Protein AF-A0A2I0CVG4-F1 (afdb_monomer_lite)

pLDDT: mean 91.03, std 5.63, range [64.69, 98.25]

Radius of gyration: 23.89 Å; chains: 1; bounding box: 58×40×71 Å

Sequence (339 aa):
DTLLTEYETVHDNPARRHALEHLIRDTIHEINLEKDMHLSASDSFEILKGKAHEALSKIRNTQVIRDVHIFGEIPLGDMRIEFINNIIRFDIGDLCIRRVIAETRGLDFDELFSHQDRFSETFSKSYGALIEELDQQAKSIIRCTLNDPGARLQEVLGLLLTKESEDKLRVIQMRILDINERLEQSREINALFNGMNGGHTPPGPSGFLNRGQDDILPTGRNFYSTDPYRMPTKSAWIVGRNLAESLLQKYQKEEGRLPENVGFFWMAIDLMCSNGEGFAQMFHLLGVEPIWNASGQVRSFRVVPLDKLGRPRIDITVEITSTLRDCYPTSYELLDEAI

Structure (mmCIF, N/CA/C/O backbone):
data_AF-A0A2I0CVG4-F1
#
_entry.id   AF-A0A2I0CVG4-F1
#
loop_
_atom_site.group_PDB
_atom_site.id
_atom_site.type_symbol
_atom_site.label_atom_id
_atom_site.label_alt_id
_atom_site.label_comp_id
_atom_site.label_asym_id
_atom_site.label_entity_id
_atom_site.label_seq_id
_atom_site.pdbx_PDB_ins_code
_atom_site.Cartn_x
_atom_site.Cartn_y
_atom_site.Cartn_z
_atom_site.occupancy
_atom_site.B_iso_or_equiv
_atom_site.auth_seq_id
_atom_site.auth_comp_id
_atom_site.auth_asym_id
_atom_site.auth_atom_id
_atom_site.pdbx_PDB_model_num
ATOM 1 N N . ASP A 1 1 ? -2.893 11.961 23.275 1.00 84.44 1 ASP A N 1
ATOM 2 C CA . ASP A 1 1 ? -2.073 10.751 23.480 1.00 84.44 1 ASP A CA 1
ATOM 3 C C . ASP A 1 1 ? -1.779 10.510 24.953 1.00 84.44 1 ASP A C 1
ATOM 5 O O . ASP A 1 1 ? -2.352 9.591 25.512 1.00 84.44 1 ASP A O 1
ATOM 9 N N . THR A 1 2 ? -1.011 11.383 25.615 1.00 89.88 2 THR A N 1
ATOM 10 C CA . THR A 1 2 ? -0.643 11.240 27.038 1.00 89.88 2 THR A CA 1
ATOM 11 C C . THR A 1 2 ? -1.830 10.961 27.959 1.00 89.88 2 THR A C 1
ATOM 13 O O . THR A 1 2 ? -1.766 10.030 28.752 1.00 89.88 2 THR A O 1
ATOM 16 N N . LEU A 1 3 ? -2.932 11.707 27.808 1.00 92.19 3 LEU A N 1
ATOM 17 C CA . LEU A 1 3 ? -4.145 11.514 28.612 1.00 92.19 3 LEU A CA 1
ATOM 18 C C . LEU A 1 3 ? -4.785 10.130 28.414 1.00 92.19 3 LEU A C 1
ATOM 20 O O . LEU A 1 3 ? -5.232 9.529 29.384 1.00 92.19 3 LEU A O 1
ATOM 24 N N . LEU A 1 4 ? -4.802 9.608 27.181 1.00 90.25 4 LEU A N 1
ATOM 25 C CA . LEU A 1 4 ? -5.336 8.272 26.890 1.00 90.25 4 LEU A CA 1
ATOM 26 C C . LEU A 1 4 ? -4.445 7.193 27.506 1.00 90.25 4 LEU A C 1
ATOM 28 O O . LEU A 1 4 ? -4.943 6.295 28.170 1.00 90.25 4 LEU A O 1
ATOM 32 N N . THR A 1 5 ? -3.125 7.315 27.359 1.00 88.75 5 THR A N 1
ATOM 33 C CA . THR A 1 5 ? -2.175 6.383 27.981 1.00 88.75 5 THR A CA 1
ATOM 34 C C . THR A 1 5 ? -2.273 6.409 29.508 1.00 88.75 5 THR A C 1
ATOM 36 O O . THR A 1 5 ? -2.229 5.364 30.152 1.00 88.75 5 THR A O 1
ATOM 39 N N . GLU A 1 6 ? -2.434 7.587 30.115 1.00 90.06 6 GLU A N 1
ATOM 40 C CA . GLU A 1 6 ? -2.645 7.709 31.559 1.00 90.06 6 GLU A CA 1
ATOM 41 C C . GLU A 1 6 ? -3.964 7.052 31.993 1.00 90.06 6 GLU A C 1
ATOM 43 O O . GLU A 1 6 ? -3.989 6.311 32.975 1.00 90.06 6 GLU A O 1
ATOM 48 N N . TYR A 1 7 ? -5.046 7.258 31.238 1.00 89.81 7 TYR A N 1
ATOM 49 C CA . TYR A 1 7 ? -6.334 6.616 31.502 1.00 89.81 7 TYR A CA 1
ATOM 50 C C . TYR A 1 7 ? -6.243 5.085 31.456 1.00 89.81 7 TYR A C 1
ATOM 52 O O . TYR A 1 7 ? -6.721 4.412 32.372 1.00 89.81 7 TYR A O 1
ATOM 60 N N . GLU A 1 8 ? -5.584 4.543 30.430 1.00 87.94 8 GLU A N 1
ATOM 61 C CA . GLU A 1 8 ? -5.444 3.097 30.230 1.00 87.94 8 GLU A CA 1
ATOM 62 C C . GLU A 1 8 ? -4.496 2.449 31.244 1.00 87.94 8 GLU A C 1
ATOM 64 O O . GLU A 1 8 ? -4.589 1.256 31.490 1.00 87.94 8 GLU A O 1
ATOM 69 N N . THR A 1 9 ? -3.594 3.205 31.876 1.00 86.50 9 THR A N 1
ATOM 70 C CA . THR A 1 9 ? -2.643 2.664 32.864 1.00 86.50 9 THR A CA 1
ATOM 71 C C . THR A 1 9 ? -3.148 2.761 34.303 1.00 86.50 9 THR A C 1
ATOM 73 O O . THR A 1 9 ? -2.826 1.909 35.134 1.00 86.50 9 THR A O 1
ATOM 76 N N . VAL A 1 10 ? -3.983 3.747 34.632 1.00 86.62 10 VAL A N 1
ATOM 77 C CA . VAL A 1 10 ? -4.542 3.911 35.983 1.00 86.62 10 VAL A CA 1
ATOM 78 C C . VAL A 1 10 ? -5.691 2.929 36.196 1.00 86.62 10 VAL A C 1
ATOM 80 O O . VAL A 1 10 ? -6.760 3.156 35.655 1.00 86.62 10 VAL A O 1
ATOM 83 N N . HIS A 1 11 ? -5.514 1.886 37.019 1.00 78.19 11 HIS A N 1
ATOM 84 C CA . HIS A 1 11 ? -6.564 0.885 37.298 1.00 78.19 11 HIS A CA 1
ATOM 85 C C . HIS A 1 11 ? -7.267 1.054 38.649 1.00 78.19 11 HIS A C 1
ATOM 87 O O . HIS A 1 11 ? -8.479 0.860 38.749 1.00 78.19 11 HIS A O 1
ATOM 93 N N . ASP A 1 12 ? -6.535 1.511 39.663 1.00 79.50 12 ASP A N 1
ATOM 94 C CA . ASP A 1 12 ? -6.954 1.387 41.064 1.00 79.50 12 ASP A CA 1
ATOM 95 C C . ASP A 1 12 ? -7.608 2.649 41.653 1.00 79.50 12 ASP A C 1
ATOM 97 O O . ASP A 1 12 ? -7.898 2.708 42.848 1.00 79.50 12 ASP A O 1
ATOM 101 N N . ASN A 1 13 ? -7.845 3.690 40.844 1.00 88.69 13 ASN A N 1
ATOM 102 C CA . ASN A 1 13 ? -8.423 4.953 41.315 1.00 88.69 13 ASN A CA 1
ATOM 103 C C . ASN A 1 13 ? -9.600 5.418 40.434 1.00 88.69 13 ASN A C 1
ATOM 105 O O . ASN A 1 13 ? -9.388 6.141 39.453 1.00 88.69 13 ASN A O 1
ATOM 109 N N . PRO A 1 14 ? -10.847 5.060 40.804 1.00 87.19 14 PRO A N 1
ATOM 110 C CA . PRO A 1 14 ? -12.046 5.438 40.054 1.00 87.19 14 PRO A CA 1
ATOM 111 C C . PRO A 1 14 ? -12.248 6.953 39.929 1.00 87.19 14 PRO A C 1
ATOM 113 O O . PRO A 1 14 ? -12.675 7.431 38.882 1.00 87.19 14 PRO A O 1
ATOM 116 N N . ALA A 1 15 ? -11.901 7.724 40.967 1.00 88.38 15 ALA A N 1
ATOM 117 C CA . ALA A 1 15 ? -12.043 9.180 40.944 1.00 88.38 15 ALA A CA 1
ATOM 118 C C . ALA A 1 15 ? -11.085 9.824 39.930 1.00 88.38 15 ALA A C 1
ATOM 120 O O . ALA A 1 15 ? -11.479 10.716 39.180 1.00 88.38 15 ALA A O 1
ATOM 121 N N . ARG A 1 16 ? -9.839 9.335 39.866 1.00 90.19 16 ARG A N 1
ATOM 122 C CA . ARG A 1 16 ? -8.852 9.793 38.879 1.00 90.19 16 ARG A CA 1
ATOM 123 C C . ARG A 1 16 ? -9.248 9.398 37.460 1.00 90.19 16 ARG A C 1
ATOM 125 O O . ARG A 1 16 ? -9.128 10.232 36.570 1.00 90.19 16 ARG A O 1
ATOM 132 N N . ARG A 1 17 ? -9.753 8.174 37.251 1.00 89.44 17 ARG A N 1
ATOM 133 C CA . ARG A 1 17 ? -10.285 7.752 35.945 1.00 89.44 17 ARG A CA 1
ATOM 134 C C . ARG A 1 17 ? -11.389 8.686 35.478 1.00 89.44 17 ARG A C 1
ATOM 136 O O . ARG A 1 17 ? -11.276 9.227 34.390 1.00 89.44 17 ARG A O 1
ATOM 143 N N . HIS A 1 18 ? -12.382 8.957 36.321 1.00 89.25 18 HIS A N 1
ATOM 144 C CA . HIS A 1 18 ? -13.480 9.843 35.944 1.00 89.25 18 HIS A CA 1
ATOM 145 C C . HIS A 1 18 ? -13.009 11.270 35.617 1.00 89.25 18 HIS A C 1
ATOM 147 O O . HIS A 1 18 ? -13.482 11.872 34.658 1.00 89.25 18 HIS A O 1
ATOM 153 N N . ALA A 1 19 ? -12.034 11.804 36.360 1.00 91.50 19 ALA A N 1
ATOM 154 C CA . ALA A 1 19 ? -11.427 13.094 36.031 1.00 91.50 19 ALA A CA 1
ATOM 155 C C . ALA A 1 19 ? -10.713 13.072 34.664 1.00 91.50 19 ALA A C 1
ATOM 157 O O . ALA A 1 19 ? -10.857 14.010 33.883 1.00 91.50 19 ALA A O 1
ATOM 158 N N . LEU A 1 20 ? -9.983 11.994 34.355 1.00 92.75 20 LEU A N 1
ATOM 159 C CA . LEU A 1 20 ? -9.335 11.806 33.056 1.00 92.75 20 LEU A CA 1
ATOM 160 C C . LEU A 1 20 ? -10.353 11.679 31.913 1.00 92.75 20 LEU A C 1
ATOM 162 O O . LEU A 1 20 ? -10.092 12.207 30.838 1.00 92.75 20 LEU A O 1
ATOM 166 N N . GLU A 1 21 ? -11.516 11.057 32.131 1.00 92.75 21 GLU A N 1
ATOM 167 C CA . GLU A 1 21 ? -12.582 10.993 31.114 1.00 92.75 21 GLU A CA 1
ATOM 168 C C . GLU A 1 21 ? -13.049 12.384 30.692 1.00 92.75 21 GLU A C 1
ATOM 170 O O . GLU A 1 21 ? -13.147 12.657 29.494 1.00 92.75 21 GLU A O 1
ATOM 175 N N . HIS A 1 22 ? -13.308 13.266 31.663 1.00 91.75 22 HIS A N 1
ATOM 176 C CA . HIS A 1 22 ? -13.692 14.655 31.388 1.00 91.75 22 HIS A CA 1
ATOM 177 C C . HIS A 1 22 ? -12.579 15.396 30.655 1.00 91.75 22 HIS A C 1
ATOM 179 O O . HIS A 1 22 ? -12.828 15.955 29.594 1.00 91.75 22 HIS A O 1
ATOM 185 N N . LEU A 1 23 ? -11.334 15.298 31.135 1.00 94.06 23 LEU A N 1
ATOM 186 C CA . LEU A 1 23 ? -10.189 15.940 30.480 1.00 94.06 23 LEU A CA 1
ATOM 187 C C . LEU A 1 23 ? -9.994 15.467 29.035 1.00 94.06 23 LEU A C 1
ATOM 189 O O . LEU A 1 23 ? -9.683 16.272 28.159 1.00 94.06 23 LEU A O 1
ATOM 193 N N . ILE A 1 24 ? -10.172 14.170 28.766 1.00 93.62 24 ILE A N 1
ATOM 194 C CA . ILE A 1 24 ? -10.073 13.611 27.414 1.00 93.62 24 ILE A CA 1
ATOM 195 C C . ILE A 1 24 ? -11.187 14.169 26.526 1.00 93.62 24 ILE A C 1
ATOM 197 O O . ILE A 1 24 ? -10.904 14.577 25.401 1.00 93.62 24 ILE A O 1
ATOM 201 N N . ARG A 1 25 ? -12.432 14.211 27.018 1.00 91.25 25 ARG A N 1
ATOM 202 C CA . ARG A 1 25 ? -13.572 14.769 26.273 1.00 91.25 25 ARG A CA 1
ATOM 203 C C . ARG A 1 25 ? -13.365 16.245 25.953 1.00 91.25 25 ARG A C 1
ATOM 205 O O . ARG A 1 25 ? -13.481 16.620 24.791 1.00 91.25 25 ARG A O 1
ATOM 212 N N . ASP A 1 26 ? -12.987 17.036 26.950 1.00 91.94 26 ASP A N 1
ATOM 213 C CA . ASP A 1 26 ? -12.729 18.467 26.793 1.00 91.94 26 ASP A CA 1
ATOM 214 C C . ASP A 1 26 ? -11.598 18.705 25.787 1.00 91.94 26 ASP A C 1
ATOM 216 O O . ASP A 1 26 ? -11.752 19.485 24.852 1.00 91.94 26 ASP A O 1
ATOM 220 N N . THR A 1 27 ? -10.499 17.948 25.894 1.00 93.56 27 THR A N 1
ATOM 221 C CA . THR A 1 27 ? -9.375 18.060 24.953 1.00 93.56 27 THR A CA 1
ATOM 222 C C . THR A 1 27 ? -9.803 17.728 23.523 1.00 93.56 27 THR A C 1
ATOM 224 O O . THR A 1 27 ? -9.433 18.447 22.600 1.00 93.56 27 THR A O 1
ATOM 227 N N . ILE A 1 28 ? -10.571 16.648 23.314 1.00 90.94 28 ILE A N 1
ATOM 228 C CA . ILE A 1 28 ? -11.074 16.250 21.985 1.00 90.94 28 ILE A CA 1
ATOM 229 C C . ILE A 1 28 ? -11.957 17.351 21.385 1.00 90.94 28 ILE A C 1
ATOM 231 O O . ILE A 1 28 ? -11.849 17.633 20.186 1.00 90.94 28 ILE A O 1
ATOM 235 N N . HIS A 1 29 ? -12.787 17.982 22.216 1.00 89.25 29 HIS A N 1
ATOM 236 C CA . HIS A 1 29 ? -13.631 19.099 21.817 1.00 89.25 29 HIS A CA 1
ATOM 237 C C . HIS A 1 29 ? -12.797 20.328 21.423 1.00 89.25 29 HIS A C 1
ATOM 239 O O . HIS A 1 29 ? -12.973 20.874 20.335 1.00 89.25 29 HIS A O 1
ATOM 245 N N . GLU A 1 30 ? -11.825 20.718 22.254 1.00 92.44 30 GLU A N 1
ATOM 246 C CA . GLU A 1 30 ? -10.942 21.868 22.014 1.00 92.44 30 GLU A CA 1
ATOM 247 C C . GLU A 1 30 ? -10.169 21.760 20.692 1.00 92.44 30 GLU A C 1
ATOM 249 O O . GLU A 1 30 ? -10.047 22.740 19.952 1.00 92.44 30 GLU A O 1
ATOM 254 N N . ILE A 1 31 ? -9.674 20.564 20.358 1.00 90.31 31 ILE A N 1
ATOM 255 C CA . ILE A 1 31 ? -8.930 20.323 19.111 1.00 90.31 31 ILE A CA 1
ATOM 256 C C . ILE A 1 31 ? -9.837 20.015 17.909 1.00 90.31 31 ILE A C 1
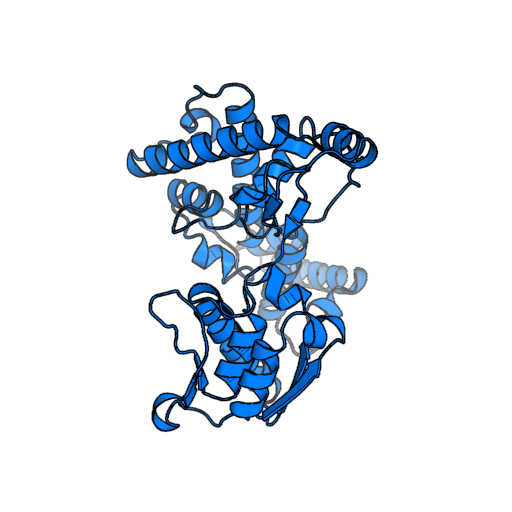ATOM 258 O O . ILE A 1 31 ? -9.329 19.780 16.816 1.00 90.31 31 ILE A O 1
ATOM 262 N N . ASN A 1 32 ? -11.164 20.030 18.085 1.00 87.62 32 ASN A N 1
ATOM 263 C CA . ASN A 1 32 ? -12.171 19.736 17.059 1.00 87.62 32 ASN A CA 1
ATOM 264 C C . ASN A 1 32 ? -12.054 18.342 16.404 1.00 87.62 32 ASN A C 1
ATOM 266 O O . ASN A 1 32 ? -12.500 18.154 15.270 1.00 87.62 32 ASN A O 1
ATOM 270 N N . LEU A 1 33 ? -11.513 17.344 17.111 1.00 87.44 33 LEU A N 1
ATOM 271 C CA . LEU A 1 33 ? -11.316 15.991 16.561 1.00 87.44 33 LEU A CA 1
ATOM 272 C C . LEU A 1 33 ? -12.625 15.176 16.494 1.00 87.44 33 LEU A C 1
ATOM 274 O O . LEU A 1 33 ? -12.686 14.122 15.865 1.00 87.44 33 LEU A O 1
ATOM 278 N N . GLU A 1 34 ? -13.706 15.677 17.096 1.00 85.00 34 GLU A N 1
ATOM 279 C CA . GLU A 1 34 ? -15.013 15.009 17.145 1.00 85.00 34 GLU A CA 1
ATOM 280 C C . GLU A 1 34 ? -15.579 14.679 15.761 1.00 85.00 34 GLU A C 1
ATOM 282 O O . GLU A 1 34 ? -16.156 13.606 15.556 1.00 85.00 34 GLU A O 1
ATOM 287 N N . LYS A 1 35 ? -15.391 15.598 14.805 1.00 81.12 35 LYS A N 1
ATOM 288 C CA . LYS A 1 35 ? -15.881 15.446 13.431 1.00 81.12 35 LYS A CA 1
ATOM 289 C C . LYS A 1 35 ? -15.121 14.357 12.686 1.00 81.12 35 LYS A C 1
ATOM 291 O O . LYS A 1 35 ? -15.752 13.526 12.039 1.00 81.12 35 LYS A O 1
ATOM 296 N N . ASP A 1 36 ? -13.800 14.329 12.838 1.00 80.62 36 ASP A N 1
ATOM 297 C CA . ASP A 1 36 ? -12.923 13.351 12.184 1.00 80.62 36 ASP A CA 1
ATOM 298 C C . ASP A 1 36 ? -13.121 11.938 12.748 1.00 80.62 36 ASP A C 1
ATOM 300 O O . ASP A 1 36 ? -12.952 10.940 12.049 1.00 80.62 36 ASP A O 1
ATOM 304 N N . MET A 1 37 ? -13.525 11.845 14.017 1.00 84.62 37 MET A N 1
ATOM 305 C CA . MET A 1 37 ? -13.873 10.588 14.678 1.00 84.62 37 MET A CA 1
ATOM 306 C C . MET A 1 37 ? -15.315 10.129 14.402 1.00 84.62 37 MET A C 1
ATOM 308 O O . MET A 1 37 ? -15.695 9.040 14.842 1.00 84.62 37 MET A O 1
ATOM 312 N N . HIS A 1 38 ? -16.135 10.941 13.723 1.00 81.25 38 HIS A N 1
ATOM 313 C CA . HIS A 1 38 ? -17.575 10.714 13.559 1.00 81.25 38 HIS A CA 1
ATOM 314 C C . HIS A 1 38 ? -18.254 10.352 14.895 1.00 81.25 38 HIS A C 1
ATOM 316 O O . HIS A 1 38 ? -18.943 9.333 15.012 1.00 81.25 38 HIS A O 1
ATOM 322 N N . LEU A 1 39 ? -17.976 11.123 15.951 1.00 80.44 39 LEU A N 1
ATOM 323 C CA . LEU A 1 39 ? -18.573 10.897 17.269 1.00 80.44 39 LEU A CA 1
ATOM 324 C C . LEU A 1 39 ? -20.055 11.285 17.273 1.00 80.44 39 LEU A C 1
ATOM 326 O O . LEU A 1 39 ? -20.425 12.371 16.830 1.00 80.44 39 LEU A O 1
ATOM 330 N N . SER A 1 40 ? -20.899 10.406 17.816 1.00 77.50 40 SER A N 1
ATOM 331 C CA . SER A 1 40 ? -22.277 10.745 18.175 1.00 77.50 40 SER A CA 1
ATOM 332 C C . SER A 1 40 ? -22.328 11.250 19.616 1.00 77.50 40 SER A C 1
ATOM 334 O O . SER A 1 40 ? -21.615 10.749 20.485 1.00 77.50 40 SER A O 1
ATOM 336 N N . ALA A 1 41 ? -23.244 12.177 19.910 1.00 73.06 41 ALA A N 1
ATOM 337 C CA . ALA A 1 41 ? -23.507 12.634 21.278 1.00 73.06 41 ALA A CA 1
ATOM 338 C C . ALA A 1 41 ? -23.954 11.496 22.222 1.00 73.06 41 ALA A C 1
ATOM 340 O O . ALA A 1 41 ? -23.856 11.627 23.439 1.00 73.06 41 ALA A O 1
ATOM 341 N N . SER A 1 42 ? -24.437 10.378 21.669 1.00 78.12 42 SER A N 1
ATOM 342 C CA . SER A 1 42 ? -24.845 9.184 22.416 1.00 78.12 42 SER A CA 1
ATOM 343 C C . SER A 1 42 ? -23.723 8.165 22.647 1.00 78.12 42 SER A C 1
ATOM 345 O O . SER A 1 42 ? -23.976 7.139 23.279 1.00 78.12 42 SER A O 1
ATOM 347 N N . ASP A 1 43 ? -22.519 8.381 22.107 1.00 83.25 43 ASP A N 1
ATOM 348 C CA . ASP A 1 43 ? -21.434 7.400 22.193 1.00 83.25 43 ASP A CA 1
ATOM 349 C C . ASP A 1 43 ? -20.912 7.266 23.636 1.00 83.25 43 ASP A C 1
ATOM 351 O O . ASP A 1 43 ? -20.638 8.250 24.337 1.00 83.25 43 ASP A O 1
ATOM 355 N N . SER A 1 44 ? -20.741 6.018 24.085 1.00 89.06 44 SER A N 1
ATOM 356 C CA . SER A 1 44 ? -20.131 5.724 25.384 1.00 89.06 44 SER A CA 1
ATOM 357 C C . SER A 1 44 ? -18.664 6.166 25.414 1.00 89.06 44 SER A C 1
ATOM 359 O O . SER A 1 44 ? -18.022 6.334 24.374 1.00 89.06 44 SER A O 1
ATOM 361 N N . PHE A 1 45 ? -18.106 6.346 26.615 1.00 88.94 45 PHE A N 1
ATOM 362 C CA . PHE A 1 45 ? -16.695 6.717 26.739 1.00 88.94 45 PHE A CA 1
ATOM 363 C C . PHE A 1 45 ? -15.757 5.660 26.131 1.00 88.94 45 PHE A C 1
ATOM 365 O O . PHE A 1 45 ? -14.797 6.027 25.466 1.00 88.94 45 PHE A O 1
ATOM 372 N N . GLU A 1 46 ? -16.078 4.368 26.254 1.00 87.94 46 GLU A N 1
ATOM 373 C CA . GLU A 1 46 ? -15.298 3.289 25.627 1.00 87.94 46 GLU A CA 1
ATOM 374 C C . GLU A 1 46 ? -15.254 3.399 24.096 1.00 87.94 46 GLU A C 1
ATOM 376 O O . GLU A 1 46 ? -14.195 3.233 23.491 1.00 87.94 46 GLU A O 1
ATOM 381 N N . ILE A 1 47 ? -16.378 3.747 23.457 1.00 87.75 47 ILE A N 1
ATOM 382 C CA . ILE A 1 47 ? -16.418 3.977 22.004 1.00 87.75 47 ILE A CA 1
ATOM 383 C C . ILE A 1 47 ? -15.570 5.197 21.637 1.00 87.75 47 ILE A C 1
ATOM 385 O O . ILE A 1 47 ? -14.805 5.153 20.672 1.00 87.75 47 ILE A O 1
ATOM 389 N N . LEU A 1 48 ? -15.680 6.280 22.411 1.00 91.00 48 LEU A N 1
ATOM 390 C CA . LEU A 1 48 ? -14.885 7.488 22.206 1.00 91.00 48 LEU A CA 1
ATOM 391 C C . LEU A 1 48 ? -13.385 7.204 22.330 1.00 91.00 48 LEU A C 1
ATOM 393 O O . LEU A 1 48 ? -12.613 7.646 21.482 1.00 91.00 48 LEU A O 1
ATOM 397 N N . LYS A 1 49 ? -12.985 6.431 23.339 1.00 90.94 49 LYS A N 1
ATOM 398 C CA . LYS A 1 49 ? -11.603 6.017 23.581 1.00 90.94 49 LYS A CA 1
ATOM 399 C C . LYS A 1 49 ? -11.034 5.224 22.404 1.00 90.94 49 LYS A C 1
ATOM 401 O O . LYS A 1 49 ? -9.983 5.589 21.881 1.00 90.94 49 LYS A O 1
ATOM 406 N N . GLY A 1 50 ? -11.757 4.203 21.934 1.00 89.56 50 GLY A N 1
ATOM 407 C CA . GLY A 1 50 ? -11.344 3.400 20.777 1.00 89.56 50 GLY A CA 1
ATOM 408 C C . GLY A 1 50 ? -11.202 4.238 19.503 1.00 89.56 50 GLY A C 1
ATOM 409 O O . GLY A 1 50 ? -10.161 4.208 18.845 1.00 89.56 50 GLY A O 1
ATOM 410 N N . LYS A 1 51 ? -12.197 5.086 19.204 1.00 90.69 51 LYS A N 1
ATOM 411 C CA . LYS A 1 51 ? -12.134 6.032 18.074 1.00 90.69 51 LYS A CA 1
ATOM 412 C C . LYS A 1 51 ? -10.950 6.999 18.197 1.00 90.69 51 LYS A C 1
ATOM 414 O O . LYS A 1 51 ? -10.351 7.366 17.188 1.00 90.69 51 LYS A O 1
ATOM 419 N N . ALA A 1 52 ? -10.600 7.422 19.414 1.00 91.44 52 ALA A N 1
ATOM 420 C CA . ALA A 1 52 ? -9.497 8.350 19.640 1.00 91.44 52 ALA A CA 1
ATOM 421 C C . ALA A 1 52 ? -8.145 7.664 19.404 1.00 91.44 52 ALA A C 1
ATOM 423 O O . ALA A 1 52 ? -7.262 8.253 18.779 1.00 91.44 52 ALA A O 1
ATOM 424 N N . HIS A 1 53 ? -7.992 6.407 19.837 1.00 92.00 53 HIS A N 1
ATOM 425 C CA . HIS A 1 53 ? -6.827 5.590 19.496 1.00 92.00 53 HIS A CA 1
ATOM 426 C C . HIS A 1 53 ? -6.692 5.390 17.987 1.00 92.00 53 HIS A C 1
ATOM 428 O O . HIS A 1 53 ? -5.608 5.614 17.447 1.00 92.00 53 HIS A O 1
ATOM 434 N N . GLU A 1 54 ? -7.788 5.074 17.297 1.00 91.00 54 GLU A N 1
ATOM 435 C CA . GLU A 1 54 ? -7.794 4.916 15.842 1.00 91.00 54 GLU A CA 1
ATOM 436 C C . GLU A 1 54 ? -7.385 6.219 15.128 1.00 91.00 54 GLU A C 1
ATOM 438 O O . GLU A 1 54 ? -6.513 6.209 14.256 1.00 91.00 54 GLU A O 1
ATOM 443 N N . ALA A 1 55 ? -7.962 7.359 15.523 1.00 91.06 55 ALA A N 1
ATOM 444 C CA . ALA A 1 55 ? -7.648 8.666 14.946 1.00 91.06 55 ALA A CA 1
ATOM 445 C C . ALA A 1 55 ? -6.178 9.058 15.163 1.00 91.06 55 ALA A C 1
ATOM 447 O O . ALA A 1 55 ? -5.486 9.452 14.220 1.00 91.06 55 ALA A O 1
ATOM 448 N N . LEU A 1 56 ? -5.662 8.889 16.384 1.00 91.00 56 LEU A N 1
ATOM 449 C CA . LEU A 1 56 ? -4.253 9.149 16.683 1.00 91.00 56 LEU A CA 1
ATOM 450 C C . LEU A 1 56 ? -3.325 8.194 15.936 1.00 91.00 56 LEU A C 1
ATOM 452 O O . LEU A 1 56 ? -2.270 8.621 15.472 1.00 91.00 56 LEU A O 1
ATOM 456 N N . SER A 1 57 ? -3.709 6.925 15.790 1.00 90.75 57 SER A N 1
ATOM 457 C CA . SER A 1 57 ? -2.934 5.951 15.025 1.00 90.75 57 SER A CA 1
ATOM 458 C C . SER A 1 57 ? -2.825 6.350 13.555 1.00 90.75 57 SER A C 1
ATOM 460 O O . SER A 1 57 ? -1.727 6.303 12.996 1.00 90.75 57 SER A O 1
ATOM 462 N N . LYS A 1 58 ? -3.925 6.817 12.944 1.00 89.06 58 LYS A N 1
ATOM 463 C CA . LYS A 1 58 ? -3.923 7.344 11.571 1.00 89.06 58 LYS A CA 1
ATOM 464 C C . LYS A 1 58 ? -2.945 8.504 11.430 1.00 89.06 58 LYS A C 1
ATOM 466 O O . LYS A 1 58 ? -2.098 8.463 10.545 1.00 89.06 58 LYS A O 1
ATOM 471 N N . ILE A 1 59 ? -3.004 9.497 12.317 1.00 89.44 59 ILE A N 1
ATOM 472 C CA . ILE A 1 59 ? -2.098 10.659 12.275 1.00 89.44 59 ILE A CA 1
ATOM 473 C C . ILE A 1 59 ? -0.637 10.216 12.437 1.00 89.44 59 ILE A C 1
ATOM 475 O O . ILE A 1 59 ? 0.223 10.613 11.656 1.00 89.44 59 ILE A O 1
ATOM 479 N N . ARG A 1 60 ? -0.367 9.354 13.420 1.00 89.25 60 ARG A N 1
ATOM 480 C CA . ARG A 1 60 ? 0.973 8.874 13.782 1.00 89.25 60 ARG A CA 1
ATOM 481 C C . ARG A 1 60 ? 1.641 8.060 12.673 1.00 89.25 60 ARG A C 1
ATOM 483 O O . ARG A 1 60 ? 2.824 8.238 12.411 1.00 89.25 60 ARG A O 1
ATOM 490 N N . ASN A 1 61 ? 0.889 7.170 12.028 1.00 88.75 61 ASN A N 1
ATOM 491 C CA . ASN A 1 61 ? 1.422 6.199 11.068 1.00 88.75 61 ASN A CA 1
ATOM 492 C C . ASN A 1 61 ? 1.274 6.631 9.594 1.00 88.75 61 ASN A C 1
ATOM 494 O O . ASN A 1 61 ? 1.677 5.891 8.683 1.00 88.75 61 ASN A O 1
ATOM 498 N N . THR A 1 62 ? 0.706 7.817 9.342 1.00 88.81 62 THR A N 1
ATOM 499 C CA . THR A 1 62 ? 0.624 8.403 7.998 1.00 88.81 62 THR A CA 1
ATOM 500 C C . THR A 1 62 ? 1.993 8.908 7.560 1.00 88.81 62 THR A C 1
ATOM 502 O O . THR A 1 62 ? 2.634 9.703 8.242 1.00 88.81 62 THR A O 1
ATOM 505 N N . GLN A 1 63 ? 2.429 8.466 6.380 1.00 83.44 63 GLN A N 1
ATOM 506 C CA . GLN A 1 63 ? 3.657 8.959 5.766 1.00 83.44 63 GLN A CA 1
ATOM 507 C C . GLN A 1 63 ? 3.339 10.177 4.911 1.00 83.44 63 GLN A C 1
ATOM 509 O O . GLN A 1 63 ? 2.469 10.130 4.043 1.00 83.44 63 GLN A O 1
ATOM 514 N N . VAL A 1 64 ? 4.065 11.259 5.164 1.00 83.56 64 VAL A N 1
ATOM 515 C CA . VAL A 1 64 ? 3.936 12.519 4.436 1.00 83.56 64 VAL A CA 1
ATOM 516 C C . VAL A 1 64 ? 5.291 12.852 3.841 1.00 83.56 64 VAL A C 1
ATOM 518 O O . VAL A 1 64 ? 6.316 12.747 4.514 1.00 83.56 64 VAL A O 1
ATOM 521 N N . ILE A 1 65 ? 5.294 13.254 2.574 1.00 78.94 65 ILE A N 1
ATOM 522 C CA . ILE A 1 65 ? 6.486 13.781 1.917 1.00 78.94 65 ILE A CA 1
ATOM 523 C C . ILE A 1 65 ? 6.838 15.110 2.597 1.00 78.94 65 ILE A C 1
ATOM 525 O O . ILE A 1 65 ? 6.029 16.035 2.607 1.00 78.94 65 ILE A O 1
ATOM 529 N N . ARG A 1 66 ? 8.024 15.184 3.208 1.00 80.12 66 ARG A N 1
ATOM 530 C CA . ARG A 1 66 ? 8.468 16.350 3.995 1.00 80.12 66 ARG A CA 1
ATOM 531 C C . ARG A 1 66 ? 9.310 17.350 3.204 1.00 80.12 66 ARG A C 1
ATOM 533 O O . ARG A 1 66 ? 9.651 18.393 3.749 1.00 80.12 66 ARG A O 1
ATOM 540 N N . ASP A 1 67 ? 9.647 17.025 1.961 1.00 83.38 67 ASP A N 1
ATOM 541 C CA . ASP A 1 67 ? 10.537 17.821 1.120 1.00 83.38 67 ASP A CA 1
ATOM 542 C C . ASP A 1 67 ? 10.188 17.653 -0.365 1.00 83.38 67 ASP A C 1
ATOM 544 O O . ASP A 1 67 ? 9.419 16.766 -0.739 1.00 83.38 67 ASP A O 1
ATOM 548 N N . VAL A 1 68 ? 10.751 18.495 -1.220 1.00 88.69 68 VAL A N 1
ATOM 549 C CA . VAL A 1 68 ? 10.592 18.432 -2.673 1.00 88.69 68 VAL A CA 1
ATOM 550 C C . VAL A 1 68 ? 11.815 17.801 -3.327 1.00 88.69 68 VAL A C 1
ATOM 552 O O . VAL A 1 68 ? 12.941 17.954 -2.866 1.00 88.69 68 VAL A O 1
ATOM 555 N N . HIS A 1 69 ? 11.596 17.087 -4.431 1.00 92.31 69 HIS A N 1
ATOM 556 C CA . HIS A 1 69 ? 12.698 16.528 -5.213 1.00 92.31 69 HIS A CA 1
ATOM 557 C C . HIS A 1 69 ? 13.456 17.632 -5.956 1.00 92.31 69 HIS A C 1
ATOM 559 O O . HIS A 1 69 ? 12.834 18.460 -6.627 1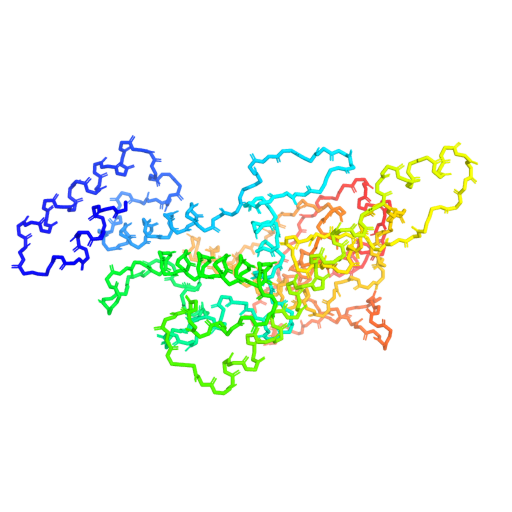.00 92.31 69 HIS A O 1
ATOM 565 N N . ILE A 1 70 ? 14.788 17.596 -5.899 1.00 94.00 70 ILE A N 1
ATOM 566 C CA . ILE A 1 70 ? 15.664 18.415 -6.740 1.00 94.00 70 ILE A CA 1
ATOM 567 C C . ILE A 1 70 ? 16.214 17.514 -7.843 1.00 94.00 70 ILE A C 1
ATOM 569 O O . ILE A 1 70 ? 16.862 16.505 -7.582 1.00 94.00 70 ILE A O 1
ATOM 573 N N . PHE A 1 71 ? 15.942 17.872 -9.098 1.00 95.25 71 PHE A N 1
ATOM 574 C CA . PHE A 1 71 ? 16.321 17.059 -10.252 1.00 95.25 71 PHE A CA 1
ATOM 575 C C . PHE A 1 71 ? 17.839 16.828 -10.312 1.00 95.25 71 PHE A C 1
ATOM 577 O O . PHE A 1 71 ? 18.612 17.781 -10.405 1.00 95.25 71 PHE A O 1
ATOM 584 N N . GLY A 1 72 ? 18.257 15.560 -10.305 1.00 93.75 72 GLY A N 1
ATOM 585 C CA . GLY A 1 72 ? 19.662 15.156 -10.262 1.00 93.75 72 GLY A CA 1
ATOM 586 C C . GLY A 1 72 ? 20.260 14.984 -8.867 1.00 93.75 72 GLY A C 1
ATOM 587 O O . GLY A 1 72 ? 21.385 14.495 -8.773 1.00 93.75 72 GLY A O 1
ATOM 588 N N . GLU A 1 73 ? 19.540 15.335 -7.803 1.00 94.12 73 GLU A N 1
ATOM 589 C CA . GLU A 1 73 ? 19.984 15.116 -6.428 1.00 94.12 73 GLU A CA 1
ATOM 590 C C . GLU A 1 73 ? 19.313 13.876 -5.837 1.00 94.12 73 GLU A C 1
ATOM 592 O O . GLU A 1 73 ? 18.100 13.693 -5.910 1.00 94.12 73 GLU A O 1
ATOM 597 N N . ILE A 1 74 ? 20.117 13.004 -5.236 1.00 93.38 74 ILE A N 1
ATOM 598 C CA . ILE A 1 74 ? 19.622 11.830 -4.516 1.00 93.38 74 ILE A CA 1
ATOM 599 C C . ILE A 1 74 ? 19.428 12.173 -3.034 1.00 93.38 74 ILE A C 1
ATOM 601 O O . ILE A 1 74 ? 20.198 12.967 -2.488 1.00 93.38 74 ILE A O 1
ATOM 605 N N . PRO A 1 75 ? 18.457 11.559 -2.336 1.00 92.69 75 PRO A N 1
ATOM 606 C CA . PRO A 1 75 ? 18.272 11.807 -0.912 1.00 92.69 75 PRO A CA 1
ATOM 607 C C . PRO A 1 75 ? 19.517 11.384 -0.116 1.00 92.69 75 PRO A C 1
ATOM 609 O O . PRO A 1 75 ? 20.125 10.339 -0.381 1.00 92.69 75 PRO A O 1
ATOM 612 N N . LEU A 1 76 ? 19.882 12.187 0.887 1.00 92.06 76 LEU A N 1
ATOM 613 C CA . LEU A 1 76 ? 21.046 11.984 1.759 1.00 92.06 76 LEU A CA 1
ATOM 614 C C . LEU A 1 76 ? 20.626 11.841 3.229 1.00 92.06 76 LEU A C 1
ATOM 616 O O . LEU A 1 76 ? 19.548 12.283 3.627 1.00 92.06 76 LEU A O 1
ATOM 620 N N . GLY A 1 77 ? 21.489 11.229 4.048 1.00 93.00 77 GLY A N 1
ATOM 621 C CA . GLY A 1 77 ? 21.294 11.120 5.499 1.00 93.00 77 GLY A CA 1
ATOM 622 C C . GLY A 1 77 ? 19.937 10.522 5.887 1.00 93.00 77 GLY A C 1
ATOM 623 O O . GLY A 1 77 ? 19.530 9.484 5.364 1.00 93.00 77 GLY A O 1
ATOM 624 N N . ASP A 1 78 ? 19.217 11.195 6.786 1.00 92.38 78 ASP A N 1
ATOM 625 C CA . ASP A 1 78 ? 17.906 10.739 7.261 1.00 92.38 78 ASP A CA 1
ATOM 626 C C . ASP A 1 78 ? 16.838 10.712 6.160 1.00 92.38 78 ASP A C 1
ATOM 628 O O . ASP A 1 78 ? 15.997 9.816 6.160 1.00 92.38 78 ASP A O 1
ATOM 632 N N . MET A 1 79 ? 16.910 11.601 5.161 1.00 91.81 79 MET A N 1
ATOM 633 C CA . MET A 1 79 ? 15.979 11.573 4.024 1.00 91.81 79 MET A CA 1
ATOM 634 C C . MET A 1 79 ? 16.119 10.285 3.215 1.00 91.81 79 MET A C 1
ATOM 636 O O . MET A 1 79 ? 15.125 9.729 2.755 1.00 91.81 79 MET A O 1
ATOM 640 N N . ARG A 1 80 ? 17.345 9.768 3.080 1.00 93.69 80 ARG A N 1
ATOM 641 C CA . ARG A 1 80 ? 17.587 8.480 2.422 1.00 93.69 80 ARG A CA 1
ATOM 642 C C . ARG A 1 80 ? 16.987 7.324 3.210 1.00 93.69 80 ARG A C 1
ATOM 644 O O . ARG A 1 80 ? 16.380 6.432 2.623 1.00 93.69 80 ARG A O 1
ATOM 651 N N . ILE A 1 81 ? 17.149 7.348 4.531 1.00 95.06 81 ILE A N 1
ATOM 652 C CA . ILE A 1 81 ? 16.598 6.326 5.426 1.00 95.06 81 ILE A CA 1
ATOM 653 C C . ILE A 1 81 ? 15.070 6.306 5.322 1.00 95.06 81 ILE A C 1
ATOM 655 O O . ILE A 1 81 ? 14.490 5.241 5.125 1.00 95.06 81 ILE A O 1
ATOM 659 N N . GLU A 1 82 ? 14.426 7.473 5.383 1.00 92.31 82 GLU A N 1
ATOM 660 C CA . GLU A 1 82 ? 12.974 7.611 5.215 1.00 92.31 82 GLU A CA 1
ATOM 661 C C . GLU A 1 82 ? 12.507 7.136 3.833 1.00 92.31 82 GLU A C 1
ATOM 663 O O . GLU A 1 82 ? 11.519 6.410 3.717 1.00 92.31 82 GLU A O 1
ATOM 668 N N . PHE A 1 83 ? 13.238 7.495 2.776 1.00 91.69 83 PHE A N 1
ATOM 669 C CA . PHE A 1 83 ? 12.924 7.083 1.411 1.00 91.69 83 PHE A CA 1
ATOM 670 C C . PHE A 1 83 ? 12.951 5.558 1.248 1.00 91.69 83 PHE A C 1
ATOM 672 O O . PHE A 1 83 ? 11.995 4.973 0.740 1.00 91.69 83 PHE A O 1
ATOM 679 N N . ILE A 1 84 ? 14.007 4.897 1.737 1.00 93.31 84 ILE A N 1
ATOM 680 C CA . ILE A 1 84 ? 14.115 3.433 1.705 1.00 93.31 84 ILE A CA 1
ATOM 681 C C . ILE A 1 84 ? 13.034 2.796 2.586 1.00 93.31 84 ILE A C 1
ATOM 683 O O . ILE A 1 84 ? 12.395 1.835 2.158 1.00 93.31 84 ILE A O 1
ATOM 687 N N . ASN A 1 85 ? 12.767 3.347 3.776 1.00 92.94 85 ASN A N 1
ATOM 688 C CA . ASN A 1 85 ? 11.719 2.851 4.671 1.00 92.94 85 ASN A CA 1
ATOM 689 C C . ASN A 1 85 ? 10.341 2.850 3.988 1.00 92.94 85 ASN A C 1
ATOM 691 O O . ASN A 1 85 ? 9.601 1.869 4.062 1.00 92.94 85 ASN A O 1
ATOM 695 N N . ASN A 1 86 ? 10.026 3.915 3.246 1.00 89.62 86 ASN A N 1
ATOM 696 C CA . ASN A 1 86 ? 8.777 4.033 2.495 1.00 89.62 86 ASN A CA 1
ATOM 697 C C . ASN A 1 86 ? 8.609 2.977 1.395 1.00 89.62 86 ASN A C 1
ATOM 699 O O . ASN A 1 86 ? 7.473 2.650 1.051 1.00 89.62 86 ASN A O 1
ATOM 703 N N . ILE A 1 87 ? 9.708 2.424 0.883 1.00 89.38 87 ILE A N 1
ATOM 704 C CA . ILE A 1 87 ? 9.702 1.344 -0.107 1.00 89.38 87 ILE A CA 1
ATOM 705 C C . ILE A 1 87 ? 9.538 -0.018 0.575 1.00 89.38 87 ILE A C 1
ATOM 707 O O . ILE A 1 87 ? 8.689 -0.821 0.185 1.00 89.38 87 ILE A O 1
ATOM 711 N N . ILE A 1 88 ? 10.340 -0.292 1.608 1.00 88.81 88 ILE A N 1
ATOM 712 C CA . ILE A 1 88 ? 10.420 -1.631 2.218 1.00 88.81 88 ILE A CA 1
ATOM 713 C C . ILE A 1 88 ? 9.309 -1.922 3.235 1.00 88.81 88 ILE A C 1
ATOM 715 O O . ILE A 1 88 ? 9.175 -3.059 3.688 1.00 88.81 88 ILE A O 1
ATOM 719 N N . ARG A 1 89 ? 8.504 -0.917 3.603 1.00 87.44 89 ARG A N 1
ATOM 720 C CA . ARG A 1 89 ? 7.330 -1.090 4.477 1.00 87.44 89 ARG A CA 1
ATOM 721 C C . ARG A 1 89 ? 6.186 -1.879 3.832 1.00 87.44 89 ARG A C 1
ATOM 723 O O . ARG A 1 89 ? 5.248 -2.229 4.553 1.00 87.44 89 ARG A O 1
ATOM 730 N N . PHE A 1 90 ? 6.236 -2.062 2.511 1.00 81.31 90 PHE A N 1
ATOM 731 C CA . PHE A 1 90 ? 5.288 -2.848 1.730 1.00 81.31 90 PHE A CA 1
ATOM 732 C C . PHE A 1 90 ? 5.832 -4.244 1.464 1.00 81.31 90 PHE A C 1
ATOM 734 O O . PHE A 1 90 ? 7.034 -4.444 1.252 1.00 81.31 90 PHE A O 1
ATOM 741 N N . ASP A 1 91 ? 4.902 -5.185 1.453 1.00 72.06 91 ASP A N 1
ATOM 742 C CA . ASP A 1 91 ? 5.169 -6.605 1.346 1.00 72.06 91 ASP A CA 1
ATOM 743 C C . ASP A 1 91 ? 5.654 -6.936 -0.074 1.00 72.06 91 ASP A C 1
ATOM 745 O O . ASP A 1 91 ? 5.017 -6.582 -1.068 1.00 72.06 91 ASP A O 1
ATOM 749 N N . ILE A 1 92 ? 6.787 -7.634 -0.176 1.00 66.81 92 ILE A N 1
ATOM 750 C CA . ILE A 1 92 ? 7.149 -8.383 -1.384 1.00 66.81 92 ILE A CA 1
ATOM 751 C C . ILE A 1 92 ? 7.034 -9.862 -1.030 1.00 66.81 92 ILE A C 1
ATOM 753 O O . ILE A 1 92 ? 7.869 -10.402 -0.302 1.00 66.81 92 ILE A O 1
ATOM 757 N N . GLY A 1 93 ? 5.975 -10.513 -1.519 1.00 66.69 93 GLY A N 1
ATOM 758 C CA . GLY A 1 93 ? 5.584 -11.831 -1.012 1.00 66.69 93 GLY A CA 1
ATOM 759 C C . GLY A 1 93 ? 5.199 -11.731 0.466 1.00 66.69 93 GLY A C 1
ATOM 760 O O . GLY A 1 93 ? 4.443 -10.838 0.826 1.00 66.69 93 GLY A O 1
ATOM 761 N N . ASP A 1 94 ? 5.772 -12.587 1.314 1.00 64.69 94 ASP A N 1
ATOM 762 C CA . ASP A 1 94 ? 5.508 -12.607 2.764 1.00 64.69 94 ASP A CA 1
ATOM 763 C C . ASP A 1 94 ? 6.526 -11.783 3.589 1.00 64.69 94 ASP A C 1
ATOM 765 O O . ASP A 1 94 ? 6.518 -11.800 4.821 1.00 64.69 94 ASP A O 1
ATOM 769 N N . LEU A 1 95 ? 7.450 -11.069 2.931 1.00 79.81 95 LEU A N 1
ATOM 770 C CA . LEU A 1 95 ? 8.546 -10.346 3.585 1.00 79.81 95 LEU A CA 1
ATOM 771 C C . LEU A 1 95 ? 8.222 -8.857 3.752 1.00 79.81 95 LEU A C 1
ATOM 773 O O . LEU A 1 95 ? 8.400 -8.051 2.837 1.00 79.81 95 LEU A O 1
ATOM 777 N N . CYS A 1 96 ? 7.812 -8.500 4.969 1.00 86.31 96 CYS A N 1
ATOM 778 C CA . CYS A 1 96 ? 7.589 -7.128 5.420 1.00 86.31 96 CYS A CA 1
ATOM 779 C C . CYS A 1 96 ? 8.460 -6.822 6.636 1.00 86.31 96 CYS A C 1
ATOM 781 O O . CYS A 1 96 ? 8.392 -7.542 7.633 1.00 86.31 96 CYS A O 1
ATOM 783 N N . ILE A 1 97 ? 9.238 -5.734 6.604 1.00 90.88 97 ILE A N 1
ATOM 784 C CA . ILE A 1 97 ? 10.141 -5.403 7.719 1.00 90.88 97 ILE A CA 1
ATOM 785 C C . ILE A 1 97 ? 9.387 -5.232 9.045 1.00 90.88 97 ILE A C 1
ATOM 787 O O . ILE A 1 97 ? 9.840 -5.725 10.072 1.00 90.88 97 ILE A O 1
ATOM 791 N N . ARG A 1 98 ? 8.195 -4.621 9.026 1.00 91.69 98 ARG A N 1
ATOM 792 C CA . ARG A 1 98 ? 7.383 -4.412 10.236 1.00 91.69 98 ARG A CA 1
ATOM 793 C C . ARG A 1 98 ? 6.852 -5.725 10.806 1.00 91.69 98 ARG A C 1
ATOM 795 O O . ARG A 1 98 ? 6.901 -5.906 12.017 1.00 91.69 98 ARG A O 1
ATOM 802 N N . ARG A 1 99 ? 6.414 -6.646 9.941 1.00 91.75 99 ARG A N 1
ATOM 803 C CA . ARG A 1 99 ? 5.962 -7.988 10.335 1.00 91.75 99 ARG A CA 1
ATOM 804 C C . ARG A 1 99 ? 7.100 -8.788 10.958 1.00 91.75 99 ARG A C 1
ATOM 806 O O . ARG A 1 99 ? 6.946 -9.302 12.056 1.00 91.75 99 ARG A O 1
ATOM 813 N N . VAL A 1 100 ? 8.265 -8.798 10.310 1.00 91.38 100 VAL A N 1
ATOM 814 C CA . VAL A 1 100 ? 9.447 -9.496 10.831 1.00 91.38 100 VAL A CA 1
ATOM 815 C C . VAL A 1 100 ? 9.853 -8.929 12.190 1.00 91.38 100 VAL A C 1
ATOM 817 O O . VAL A 1 100 ? 10.061 -9.700 13.117 1.00 91.38 100 VAL A O 1
ATOM 820 N N . ILE A 1 101 ? 9.909 -7.602 12.357 1.00 91.94 101 ILE A N 1
ATOM 821 C CA . ILE A 1 101 ? 10.244 -6.997 13.657 1.00 91.94 101 ILE A CA 1
ATOM 822 C C . ILE A 1 101 ? 9.172 -7.334 14.711 1.00 91.94 101 ILE A C 1
ATOM 824 O O . ILE A 1 101 ? 9.527 -7.676 15.840 1.00 91.94 101 ILE A O 1
ATOM 828 N N . ALA A 1 102 ? 7.883 -7.297 14.359 1.00 92.19 102 ALA A N 1
ATOM 829 C CA . ALA A 1 102 ? 6.790 -7.668 15.261 1.00 92.19 102 ALA A CA 1
ATOM 830 C C . ALA A 1 102 ? 6.938 -9.113 15.767 1.00 92.19 102 ALA A C 1
ATOM 832 O O . ALA A 1 102 ? 6.911 -9.336 16.978 1.00 92.19 102 ALA A O 1
ATOM 833 N N . GLU A 1 103 ? 7.219 -10.062 14.868 1.00 91.25 103 GLU A N 1
ATOM 834 C CA . GLU A 1 103 ? 7.456 -11.472 15.203 1.00 91.25 103 GLU A CA 1
ATOM 835 C C . GLU A 1 103 ? 8.593 -11.630 16.226 1.00 91.25 103 GLU A C 1
ATOM 837 O O . GLU A 1 103 ? 8.459 -12.389 17.186 1.00 91.25 103 GLU A O 1
ATOM 842 N N . THR A 1 104 ? 9.687 -10.862 16.099 1.00 89.06 104 THR A N 1
ATOM 843 C CA . THR A 1 104 ? 10.800 -10.922 17.073 1.00 89.06 104 THR A CA 1
ATOM 844 C C . THR A 1 104 ? 10.416 -10.442 18.476 1.00 89.06 104 THR A C 1
ATOM 846 O O . THR A 1 104 ? 11.076 -10.793 19.453 1.00 89.06 104 THR A O 1
ATOM 849 N N . ARG A 1 105 ? 9.340 -9.656 18.587 1.00 88.69 105 ARG A N 1
ATOM 850 C CA . ARG A 1 105 ? 8.773 -9.151 19.846 1.00 88.69 105 ARG A CA 1
ATOM 851 C C . ARG A 1 105 ? 7.579 -9.980 20.333 1.00 88.69 105 ARG A C 1
ATOM 853 O O . ARG A 1 105 ? 6.974 -9.612 21.337 1.00 88.69 105 ARG A O 1
ATOM 860 N N . GLY A 1 106 ? 7.236 -11.071 19.641 1.00 88.81 106 GLY A N 1
ATOM 861 C CA . GLY A 1 106 ? 6.056 -11.886 19.940 1.00 88.81 106 GLY A CA 1
ATOM 862 C C . GLY A 1 106 ? 4.730 -11.177 19.645 1.00 88.81 106 GLY A C 1
ATOM 863 O O . GLY A 1 106 ? 3.733 -11.461 20.302 1.00 88.81 106 GLY A O 1
ATOM 864 N N . LEU A 1 107 ? 4.729 -10.229 18.705 1.00 91.94 107 LEU A N 1
ATOM 865 C CA . LEU A 1 107 ? 3.558 -9.468 18.273 1.00 91.94 107 LEU A CA 1
ATOM 866 C C . LEU A 1 107 ? 3.072 -9.962 16.905 1.00 91.94 107 LEU A C 1
ATOM 868 O O . LEU A 1 107 ? 3.888 -10.242 16.027 1.00 91.94 107 LEU A O 1
ATOM 872 N N . ASP A 1 108 ? 1.755 -9.991 16.699 1.00 92.62 108 ASP A N 1
ATOM 873 C CA . ASP A 1 108 ? 1.149 -10.194 15.380 1.00 92.62 108 ASP A CA 1
ATOM 874 C C . ASP A 1 108 ? 0.883 -8.836 14.714 1.00 92.62 108 ASP A C 1
ATOM 876 O O . ASP A 1 108 ? 0.073 -8.033 15.180 1.00 92.62 108 ASP A O 1
ATOM 880 N N . PHE A 1 109 ? 1.584 -8.560 13.612 1.00 91.62 109 PHE A N 1
ATOM 881 C CA . PHE A 1 109 ? 1.429 -7.299 12.892 1.00 91.62 109 PHE A CA 1
ATOM 882 C C . PHE A 1 109 ? 0.036 -7.126 12.271 1.00 91.62 109 PHE A C 1
ATOM 884 O O . PHE A 1 109 ? -0.457 -5.998 12.244 1.00 91.62 109 PHE A O 1
ATOM 891 N N . ASP A 1 110 ? -0.610 -8.196 11.802 1.00 90.50 110 ASP A N 1
ATOM 892 C CA . ASP A 1 110 ? -1.942 -8.092 11.193 1.00 90.50 110 ASP A CA 1
ATOM 893 C C . ASP A 1 110 ? -3.000 -7.762 12.243 1.00 90.50 110 ASP A C 1
ATOM 895 O O . ASP A 1 110 ? -3.905 -6.964 11.979 1.00 90.50 110 ASP A O 1
ATOM 899 N N . GLU A 1 111 ? -2.852 -8.310 13.452 1.00 92.75 111 GLU A N 1
ATOM 900 C CA . GLU A 1 111 ? -3.691 -7.955 14.596 1.00 92.75 111 GLU A CA 1
ATOM 901 C C . GLU A 1 111 ? -3.509 -6.478 14.964 1.00 92.75 111 GLU A C 1
ATOM 903 O O . GLU A 1 111 ? -4.492 -5.738 15.060 1.00 92.75 111 GLU A O 1
ATOM 908 N N . LEU A 1 112 ? -2.255 -6.024 15.101 1.00 92.50 112 LEU A N 1
ATOM 909 C CA . LEU A 1 112 ? -1.950 -4.624 15.402 1.00 92.50 112 LEU A CA 1
ATOM 910 C C . LEU A 1 112 ? -2.538 -3.680 14.348 1.00 92.50 112 LEU A C 1
ATOM 912 O O . LEU A 1 112 ? -3.133 -2.655 14.685 1.00 92.50 112 LEU A O 1
ATOM 916 N N . PHE A 1 113 ? -2.372 -4.022 13.069 1.00 89.19 113 PHE A N 1
ATOM 917 C CA . PHE A 1 113 ? -2.807 -3.194 11.951 1.00 89.19 113 PHE A CA 1
ATOM 918 C C . PHE A 1 113 ? -4.332 -3.147 11.808 1.00 89.19 113 PHE A C 1
ATOM 920 O O . PHE A 1 113 ? -4.872 -2.086 11.488 1.00 89.19 113 PHE A O 1
ATOM 927 N N . SER A 1 114 ? -5.023 -4.259 12.073 1.00 89.00 114 SER A N 1
ATOM 928 C CA . SER A 1 114 ? -6.484 -4.368 11.944 1.00 89.00 114 SER A CA 1
ATOM 929 C C . SER A 1 114 ? -7.245 -3.799 13.145 1.00 89.00 114 SER A C 1
ATOM 931 O O . SER A 1 114 ? -8.416 -3.448 13.012 1.00 89.00 114 SER A O 1
ATOM 933 N N . HIS A 1 115 ? -6.594 -3.684 14.306 1.00 90.50 115 HIS A N 1
ATOM 934 C CA . HIS A 1 115 ? -7.215 -3.258 15.564 1.00 90.50 115 HIS A CA 1
ATOM 935 C C . HIS A 1 115 ? -6.517 -2.045 16.192 1.00 90.50 115 HIS A C 1
ATOM 937 O O . HIS A 1 115 ? -6.186 -2.025 17.377 1.00 90.50 115 HIS A O 1
ATOM 943 N N . GLN A 1 116 ? -6.288 -1.002 15.392 1.00 88.44 116 GLN A N 1
ATOM 944 C CA . GLN A 1 116 ? -5.620 0.232 15.835 1.00 88.44 116 GLN A CA 1
ATOM 945 C C . GLN A 1 116 ? -6.413 1.041 16.879 1.00 88.44 116 GLN A C 1
ATOM 947 O O . GLN A 1 116 ? -5.873 1.982 17.460 1.00 88.44 116 GLN A O 1
ATOM 952 N N . ASP A 1 117 ? -7.667 0.669 17.133 1.00 88.19 117 ASP A N 1
ATOM 953 C CA . ASP A 1 117 ? -8.524 1.166 18.210 1.00 88.19 117 ASP A CA 1
ATOM 954 C C . ASP A 1 117 ? -8.151 0.608 19.598 1.00 88.19 117 ASP A C 1
ATOM 956 O O . ASP A 1 117 ? -8.626 1.120 20.613 1.00 88.19 117 ASP A O 1
ATOM 960 N N . ARG A 1 118 ? -7.302 -0.428 19.665 1.00 90.31 118 ARG A N 1
ATOM 961 C CA . ARG A 1 118 ? -6.972 -1.140 20.907 1.00 90.31 118 ARG A CA 1
ATOM 962 C C . ARG A 1 118 ? -5.715 -0.634 21.615 1.00 90.31 118 ARG A C 1
ATOM 964 O O . ARG A 1 118 ? -4.811 -0.019 21.036 1.00 90.31 118 ARG A O 1
ATOM 971 N N . PHE A 1 119 ? -5.643 -0.992 22.895 1.00 90.19 119 PHE A N 1
ATOM 972 C CA . PHE A 1 119 ? -4.512 -0.774 23.787 1.00 90.19 119 PHE A CA 1
ATOM 973 C C . PHE A 1 119 ? -3.918 -2.109 24.255 1.00 90.19 119 PHE A C 1
ATOM 975 O O . PHE A 1 119 ? -4.643 -3.052 24.561 1.00 90.19 119 PHE A O 1
ATOM 982 N N . SER A 1 120 ? -2.589 -2.198 24.303 1.00 90.69 120 SER A N 1
ATOM 983 C CA . SER A 1 120 ? -1.869 -3.342 24.856 1.00 90.69 120 SER A CA 1
ATOM 984 C C . SER A 1 120 ? -1.479 -3.069 26.303 1.00 90.69 120 SER A C 1
ATOM 986 O O . SE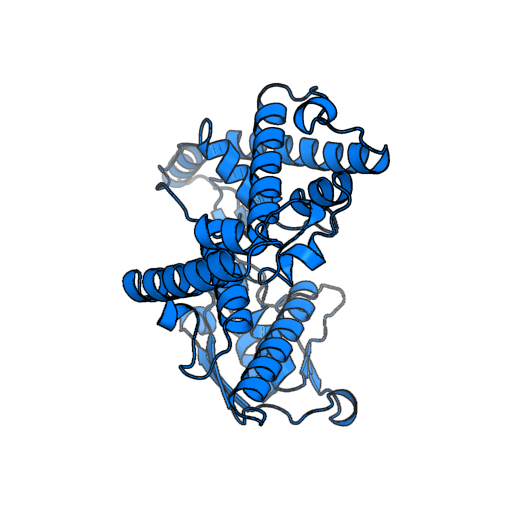R A 1 120 ? -0.623 -2.222 26.561 1.00 90.69 120 SER A O 1
ATOM 988 N N . GLU A 1 121 ? -2.042 -3.834 27.237 1.00 87.00 121 GLU A N 1
ATOM 989 C CA . GLU A 1 121 ? -1.655 -3.788 28.653 1.00 87.00 121 GLU A CA 1
ATOM 990 C C . GLU A 1 121 ? -0.212 -4.259 28.870 1.00 87.00 121 GLU A C 1
ATOM 992 O O . GLU A 1 121 ? 0.526 -3.668 29.652 1.00 87.00 121 GLU A O 1
ATOM 997 N N . THR A 1 122 ? 0.232 -5.283 28.134 1.00 88.25 122 THR A N 1
ATOM 998 C CA . THR A 1 122 ? 1.586 -5.850 28.262 1.00 88.25 122 THR A CA 1
ATOM 999 C C . THR A 1 122 ? 2.679 -4.832 27.947 1.00 88.25 122 THR A C 1
ATOM 1001 O O . THR A 1 122 ? 3.716 -4.811 28.607 1.00 88.25 122 THR A O 1
ATOM 1004 N N . PHE A 1 123 ? 2.452 -3.988 26.939 1.00 88.06 123 PHE A N 1
ATOM 1005 C CA . PHE A 1 123 ? 3.409 -2.965 26.513 1.00 88.06 123 PHE A CA 1
ATOM 1006 C C . PHE A 1 123 ? 3.037 -1.555 26.989 1.00 88.06 123 PHE A C 1
ATOM 1008 O O . PHE A 1 123 ? 3.773 -0.608 26.699 1.00 88.06 123 PHE A O 1
ATOM 1015 N N . SER A 1 124 ? 1.912 -1.410 27.696 1.00 90.25 124 SER A N 1
ATOM 1016 C CA . SER A 1 124 ? 1.316 -0.137 28.119 1.00 90.25 124 SER A CA 1
ATOM 1017 C C . SER A 1 124 ? 1.232 0.897 26.990 1.00 90.25 124 SER A C 1
ATOM 1019 O O . SER A 1 124 ? 1.547 2.074 27.187 1.00 90.25 124 SER A O 1
ATOM 1021 N N . LYS A 1 125 ? 0.856 0.455 25.782 1.00 91.12 125 LYS A N 1
ATOM 1022 C CA . LYS A 1 125 ? 0.846 1.270 24.555 1.00 91.12 125 LYS A CA 1
ATOM 1023 C C . LYS A 1 125 ? -0.345 0.938 23.674 1.00 91.12 125 LYS A C 1
ATOM 1025 O O . LYS A 1 125 ? -0.758 -0.215 23.584 1.00 91.12 125 LYS A O 1
ATOM 1030 N N . SER A 1 126 ? -0.853 1.944 22.963 1.00 92.31 126 SER A N 1
ATOM 1031 C CA . SER A 1 126 ? -1.828 1.711 21.897 1.00 92.31 126 SER A CA 1
ATOM 1032 C C . SER A 1 126 ? -1.208 0.885 20.773 1.00 92.31 126 SER A C 1
ATOM 1034 O O . SER A 1 126 ? 0.002 0.952 20.530 1.00 92.31 126 SER A O 1
ATOM 1036 N N . TYR A 1 127 ? -2.032 0.131 20.050 1.00 93.62 127 TYR A N 1
ATOM 1037 C CA . TYR A 1 127 ? -1.559 -0.631 18.891 1.00 93.62 127 TYR A CA 1
ATOM 1038 C C . TYR A 1 127 ? -0.942 0.299 17.839 1.00 93.62 127 TYR A C 1
ATOM 1040 O O . TYR A 1 127 ? 0.113 -0.002 17.285 1.00 93.62 127 TYR A O 1
ATOM 1048 N N . GLY A 1 128 ? -1.513 1.494 17.657 1.00 92.12 128 GLY A N 1
ATOM 1049 C CA . GLY A 1 128 ? -0.931 2.535 16.811 1.00 92.12 128 GLY A CA 1
ATOM 1050 C C . GLY A 1 128 ? 0.468 2.990 17.235 1.00 92.12 128 GLY A C 1
ATOM 1051 O O . GLY A 1 128 ? 1.321 3.205 16.374 1.00 92.12 128 GLY A O 1
ATOM 1052 N N . ALA A 1 129 ? 0.728 3.114 18.541 1.00 92.75 129 ALA A N 1
ATOM 1053 C CA . ALA A 1 129 ? 2.054 3.448 19.061 1.00 92.75 129 ALA A CA 1
ATOM 1054 C C . ALA A 1 129 ? 3.051 2.293 18.883 1.00 92.75 129 ALA A C 1
ATOM 1056 O O . ALA A 1 129 ? 4.208 2.533 18.554 1.00 92.75 129 ALA A O 1
ATOM 1057 N N . LEU A 1 130 ? 2.609 1.040 19.033 1.00 94.44 130 LEU A N 1
ATOM 1058 C CA . LEU A 1 130 ? 3.451 -0.125 18.744 1.00 94.44 130 LEU A CA 1
ATOM 1059 C C . LEU A 1 130 ? 3.859 -0.172 17.267 1.00 94.44 130 LEU A C 1
ATOM 1061 O O . LEU A 1 130 ? 5.027 -0.408 16.975 1.00 94.44 130 LEU A O 1
ATOM 1065 N N . ILE A 1 131 ? 2.941 0.108 16.336 1.00 93.81 131 ILE A N 1
ATOM 1066 C CA . ILE A 1 131 ? 3.262 0.166 14.900 1.00 93.81 131 ILE A CA 1
ATOM 1067 C C . ILE A 1 131 ? 4.309 1.249 14.609 1.00 93.81 131 ILE A C 1
ATOM 1069 O O . ILE A 1 131 ? 5.231 1.003 13.829 1.00 93.81 131 ILE A O 1
ATOM 1073 N N . GLU A 1 132 ? 4.207 2.414 15.252 1.00 93.44 132 GLU A N 1
ATOM 1074 C CA . GLU A 1 132 ? 5.206 3.477 15.111 1.00 93.44 132 GLU A CA 1
ATOM 1075 C C . GLU A 1 132 ? 6.583 3.023 15.611 1.00 93.44 132 GLU A C 1
ATOM 1077 O O . GLU A 1 132 ? 7.592 3.275 14.956 1.00 93.44 132 GLU A O 1
ATOM 1082 N N . GLU A 1 133 ? 6.652 2.302 16.732 1.00 93.31 133 GLU A N 1
ATOM 1083 C CA . GLU A 1 133 ? 7.923 1.752 17.214 1.00 93.31 133 GLU A CA 1
ATOM 1084 C C . GLU A 1 133 ? 8.543 0.760 16.240 1.00 93.31 133 GLU A C 1
ATOM 1086 O O . GLU A 1 133 ? 9.757 0.787 16.034 1.00 93.31 133 GLU A O 1
ATOM 1091 N N . LEU A 1 134 ? 7.729 -0.109 15.634 1.00 93.50 134 LEU A N 1
ATOM 1092 C CA . LEU A 1 134 ? 8.205 -1.037 14.610 1.00 93.50 134 LEU A CA 1
ATOM 1093 C C . LEU A 1 134 ? 8.791 -0.271 13.412 1.00 93.50 134 LEU A C 1
ATOM 1095 O O . LEU A 1 134 ? 9.815 -0.680 12.866 1.00 93.50 134 LEU A O 1
ATOM 1099 N N . ASP A 1 135 ? 8.191 0.861 13.030 1.00 92.81 135 ASP A N 1
ATOM 1100 C CA . ASP A 1 135 ? 8.699 1.747 11.973 1.00 92.81 135 ASP A CA 1
ATOM 1101 C C . ASP A 1 135 ? 10.015 2.442 12.375 1.00 92.81 135 ASP A C 1
ATOM 1103 O O . ASP A 1 135 ? 10.968 2.493 11.597 1.00 92.81 135 ASP A O 1
ATOM 1107 N N . GLN A 1 136 ? 10.136 2.909 13.621 1.00 93.44 136 GLN A N 1
ATOM 1108 C CA . GLN A 1 136 ? 11.383 3.485 14.144 1.00 93.44 136 GLN A CA 1
ATOM 1109 C C . GLN A 1 136 ? 12.517 2.445 14.214 1.00 93.44 136 GLN A C 1
ATOM 1111 O O . GLN A 1 136 ? 13.675 2.743 13.895 1.00 93.44 136 GLN A O 1
ATOM 1116 N N . GLN A 1 137 ? 12.197 1.203 14.585 1.00 93.50 137 GLN A N 1
ATOM 1117 C CA . GLN A 1 137 ? 13.140 0.082 14.563 1.00 93.50 137 GLN A CA 1
ATOM 1118 C C . GLN A 1 137 ? 13.563 -0.261 13.129 1.00 93.50 137 GLN A C 1
ATOM 1120 O O . GLN A 1 137 ? 14.757 -0.423 12.874 1.00 93.50 137 GLN A O 1
ATOM 1125 N N . ALA A 1 138 ? 12.627 -0.272 12.175 1.00 94.12 138 ALA A N 1
ATOM 1126 C CA . ALA A 1 138 ? 12.927 -0.444 10.754 1.00 94.12 138 ALA A CA 1
ATOM 1127 C C . ALA A 1 138 ? 13.919 0.619 10.244 1.00 94.12 138 ALA A C 1
ATOM 1129 O O . ALA A 1 138 ? 14.936 0.279 9.636 1.00 94.12 138 ALA A O 1
ATOM 1130 N N . LYS A 1 139 ? 13.708 1.897 10.581 1.00 94.81 139 LYS A N 1
ATOM 1131 C CA . LYS A 1 139 ? 14.640 2.994 10.252 1.00 94.81 139 LYS A CA 1
ATOM 1132 C C . LYS A 1 139 ? 16.020 2.812 10.875 1.00 94.81 139 LYS A C 1
ATOM 1134 O O . LYS A 1 139 ? 17.031 3.122 10.245 1.00 94.81 139 LYS A O 1
ATOM 1139 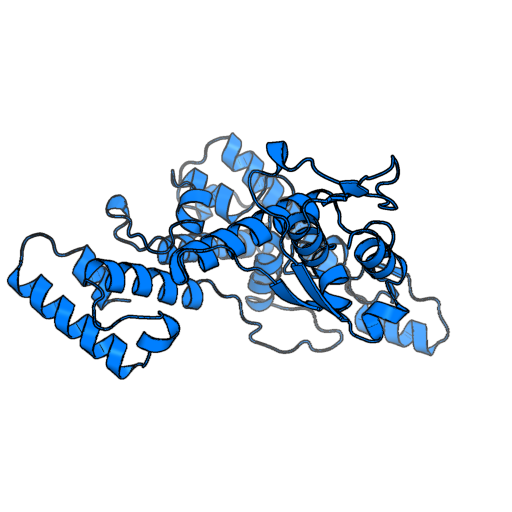N N . SER A 1 140 ? 16.077 2.276 12.090 1.00 94.75 140 SER A N 1
ATOM 1140 C CA . SER A 1 140 ? 17.336 1.992 12.787 1.00 94.75 140 SER A CA 1
ATOM 1141 C C . SER A 1 140 ? 18.110 0.854 12.112 1.00 94.75 140 SER A C 1
ATOM 1143 O O . SER A 1 140 ? 19.324 0.961 11.936 1.00 94.75 140 SER A O 1
ATOM 1145 N N . ILE A 1 141 ? 17.408 -0.184 11.644 1.00 93.75 141 ILE A N 1
ATOM 1146 C CA . ILE A 1 141 ? 17.976 -1.262 10.821 1.00 93.75 141 ILE A CA 1
ATOM 1147 C C . ILE A 1 141 ? 18.522 -0.715 9.502 1.00 93.75 141 ILE A C 1
ATOM 1149 O O . ILE A 1 141 ? 19.653 -1.041 9.141 1.00 93.75 141 ILE A O 1
ATOM 1153 N N . ILE A 1 142 ? 17.763 0.133 8.799 1.00 95.31 142 ILE A N 1
ATOM 1154 C CA . ILE A 1 142 ? 18.220 0.759 7.550 1.00 95.31 142 ILE A CA 1
ATOM 1155 C C . ILE A 1 142 ? 19.489 1.570 7.815 1.00 95.31 142 ILE A C 1
ATOM 1157 O O . ILE A 1 142 ? 20.498 1.351 7.151 1.00 95.31 142 ILE A O 1
ATOM 1161 N N . ARG A 1 143 ? 19.480 2.448 8.826 1.00 96.12 143 ARG A N 1
ATOM 1162 C CA . ARG A 1 143 ? 20.646 3.262 9.198 1.00 96.12 143 ARG A CA 1
ATOM 1163 C C . ARG A 1 143 ? 21.877 2.402 9.483 1.00 96.12 143 ARG A C 1
ATOM 1165 O O . ARG A 1 143 ? 22.956 2.703 8.985 1.00 96.12 143 ARG A O 1
ATOM 1172 N N . CYS A 1 144 ? 21.717 1.338 10.268 1.00 94.56 144 CYS A N 1
ATOM 1173 C CA . CYS A 1 144 ? 2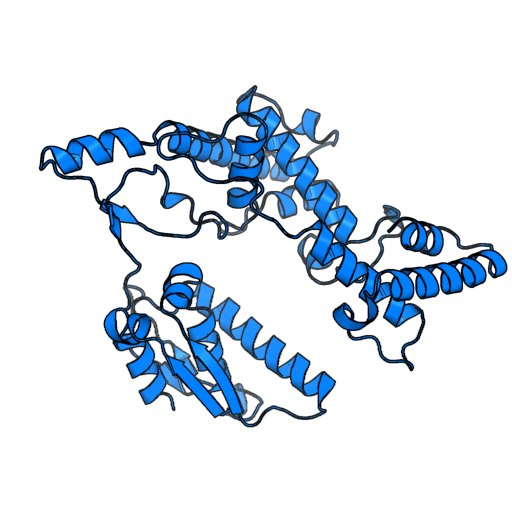2.807 0.418 10.578 1.00 94.56 144 CYS A CA 1
ATOM 1174 C C . CYS A 1 144 ? 23.331 -0.277 9.314 1.00 94.56 144 CYS A C 1
ATOM 1176 O O . CYS A 1 144 ? 24.531 -0.258 9.072 1.00 94.56 144 CYS A O 1
ATOM 1178 N N . THR A 1 145 ? 22.431 -0.786 8.471 1.00 94.62 145 THR A N 1
ATOM 1179 C CA . THR A 1 145 ? 22.775 -1.498 7.229 1.00 94.62 145 THR A CA 1
ATOM 1180 C C . THR A 1 145 ? 23.516 -0.605 6.231 1.00 94.62 145 THR A C 1
ATOM 1182 O O . THR A 1 145 ? 24.438 -1.067 5.567 1.00 94.62 145 THR A O 1
ATOM 1185 N N . LEU A 1 146 ? 23.143 0.676 6.127 1.00 94.94 146 LEU A N 1
ATOM 1186 C CA . LEU A 1 146 ? 23.822 1.633 5.248 1.00 94.94 146 LEU A CA 1
ATOM 1187 C C . LEU A 1 146 ? 25.220 2.021 5.755 1.00 94.94 146 LEU A C 1
ATOM 1189 O O . LEU A 1 146 ? 26.104 2.284 4.944 1.00 94.94 146 LEU A O 1
ATOM 1193 N N . ASN A 1 147 ? 25.420 2.066 7.075 1.00 93.44 147 ASN A N 1
ATOM 1194 C CA . ASN A 1 147 ? 26.703 2.438 7.680 1.00 93.44 147 ASN A CA 1
ATOM 1195 C C . ASN A 1 147 ? 27.687 1.262 7.749 1.00 93.44 147 ASN A C 1
ATOM 1197 O O . ASN A 1 147 ? 28.883 1.450 7.539 1.00 93.44 147 ASN A O 1
ATOM 1201 N N . ASP A 1 148 ? 27.189 0.066 8.057 1.00 91.94 148 ASP A N 1
ATOM 1202 C CA . ASP A 1 148 ? 27.962 -1.171 8.117 1.00 91.94 148 ASP A CA 1
ATOM 1203 C C . ASP A 1 148 ? 27.132 -2.335 7.539 1.00 91.94 148 ASP A C 1
ATOM 1205 O O . ASP A 1 148 ? 26.335 -2.956 8.250 1.00 91.94 148 ASP A O 1
ATOM 1209 N N . PRO A 1 149 ? 27.326 -2.669 6.249 1.00 86.25 149 PRO A N 1
ATOM 1210 C CA . PRO A 1 149 ? 26.632 -3.779 5.594 1.00 86.25 149 PRO A CA 1
ATOM 1211 C C . PRO A 1 149 ? 26.862 -5.152 6.246 1.00 86.25 149 PRO A C 1
ATOM 1213 O O . PRO A 1 149 ? 26.094 -6.081 5.997 1.00 86.25 149 PRO A O 1
ATOM 1216 N N . GLY A 1 150 ? 27.926 -5.309 7.045 1.00 82.69 150 GLY A N 1
ATOM 1217 C CA . GLY A 1 150 ? 28.256 -6.546 7.754 1.00 82.69 150 GLY A CA 1
ATOM 1218 C C . GLY A 1 150 ? 27.673 -6.633 9.166 1.00 82.69 150 GLY A C 1
ATOM 1219 O O . GLY A 1 150 ? 27.838 -7.668 9.822 1.00 82.69 150 GLY A O 1
ATOM 1220 N N . ALA A 1 151 ? 27.005 -5.577 9.641 1.00 82.50 151 ALA A N 1
ATOM 1221 C CA . ALA A 1 151 ? 26.517 -5.495 11.006 1.00 82.50 151 ALA A CA 1
ATOM 1222 C C . ALA A 1 151 ? 25.452 -6.555 11.312 1.00 82.50 151 ALA A C 1
ATOM 1224 O O . ALA A 1 151 ? 24.523 -6.814 10.537 1.00 82.50 151 ALA A O 1
ATOM 1225 N N . ARG A 1 152 ? 25.560 -7.142 12.508 1.00 81.75 152 ARG A N 1
ATOM 1226 C CA . ARG A 1 152 ? 24.553 -8.062 13.040 1.00 81.75 152 ARG A CA 1
ATOM 1227 C C . ARG A 1 152 ? 23.376 -7.264 13.591 1.00 81.75 152 ARG A C 1
ATOM 1229 O O . ARG A 1 152 ? 23.489 -6.606 14.620 1.00 81.75 152 ARG A O 1
ATOM 1236 N N . LEU A 1 153 ? 22.211 -7.390 12.956 1.00 82.81 153 LEU A N 1
ATOM 1237 C CA . LEU A 1 153 ? 20.993 -6.671 13.363 1.00 82.81 153 LEU A CA 1
ATOM 1238 C C . LEU A 1 153 ? 20.461 -7.052 14.747 1.00 82.81 153 LEU A C 1
ATOM 1240 O O . LEU A 1 153 ? 19.647 -6.324 15.311 1.00 82.81 153 LEU A O 1
ATOM 1244 N N . GLN A 1 154 ? 20.939 -8.159 15.310 1.00 79.19 154 GLN A N 1
ATOM 1245 C CA . GLN A 1 154 ? 20.635 -8.556 16.678 1.00 79.19 154 GLN A CA 1
ATOM 1246 C C . GLN A 1 154 ? 20.977 -7.449 17.688 1.00 79.19 154 GLN A C 1
ATOM 1248 O O . GLN A 1 154 ? 20.200 -7.180 18.602 1.00 79.19 154 GLN A O 1
ATOM 1253 N N . GLU A 1 155 ? 22.109 -6.768 17.490 1.00 75.31 155 GLU A N 1
ATOM 1254 C CA . GLU A 1 155 ? 22.562 -5.681 18.365 1.00 75.31 155 GLU A CA 1
ATOM 1255 C C . GLU A 1 155 ? 21.681 -4.433 18.223 1.00 75.31 155 GLU A C 1
ATOM 1257 O O . GLU A 1 155 ? 21.416 -3.746 19.205 1.00 75.31 155 GLU A O 1
ATOM 1262 N N . VAL A 1 156 ? 21.161 -4.184 17.017 1.00 78.56 156 VAL A N 1
ATOM 1263 C CA . VAL A 1 156 ? 20.250 -3.065 16.723 1.00 78.56 156 VAL A CA 1
ATOM 1264 C C . VAL A 1 156 ? 18.885 -3.275 17.375 1.00 78.56 156 VAL A C 1
ATOM 1266 O O . VAL A 1 156 ? 18.284 -2.328 17.877 1.00 78.56 156 VAL A O 1
ATOM 1269 N N . LEU A 1 157 ? 18.388 -4.513 17.363 1.00 79.69 157 LEU A N 1
ATOM 1270 C CA . LEU A 1 157 ? 17.089 -4.861 17.939 1.00 79.69 157 LEU A CA 1
ATOM 1271 C C . LEU A 1 157 ? 17.144 -5.082 19.455 1.00 79.69 157 LEU A C 1
ATOM 1273 O O . LEU A 1 157 ? 16.103 -5.021 20.104 1.00 79.69 157 LEU A O 1
ATOM 1277 N N . GLY A 1 158 ? 18.328 -5.329 20.024 1.00 77.31 158 GLY A N 1
ATOM 1278 C CA . GLY A 1 158 ? 18.500 -5.575 21.458 1.00 77.31 158 GLY A CA 1
ATOM 1279 C C . GLY A 1 158 ? 17.801 -6.848 21.953 1.00 77.31 158 GLY A C 1
ATOM 1280 O O . GLY A 1 158 ? 17.470 -6.946 23.133 1.00 77.31 158 GLY A O 1
ATOM 1281 N N . LEU A 1 159 ? 17.546 -7.810 21.059 1.00 78.44 159 LEU A N 1
ATOM 1282 C CA . LEU A 1 159 ? 16.770 -9.025 21.324 1.00 78.44 159 LEU A CA 1
ATOM 1283 C C . LEU A 1 159 ? 17.519 -10.274 20.853 1.00 78.44 159 LEU A C 1
ATOM 1285 O O . LEU A 1 159 ? 18.324 -10.230 19.925 1.00 78.44 159 LEU A O 1
ATOM 1289 N N . LEU A 1 160 ? 17.235 -11.416 21.482 1.00 77.75 160 LEU A N 1
ATOM 1290 C CA . LEU A 1 160 ? 17.669 -12.716 20.973 1.00 77.75 160 LEU A CA 1
ATOM 1291 C C . LEU A 1 160 ? 16.798 -13.089 19.773 1.00 77.75 160 LEU A C 1
ATOM 1293 O O . LEU A 1 160 ? 15.586 -13.233 19.908 1.00 77.75 160 LEU A O 1
ATOM 1297 N N . LEU A 1 161 ? 17.421 -13.235 18.607 1.00 81.94 161 LEU A N 1
ATOM 1298 C CA . LEU A 1 161 ? 16.724 -13.588 17.380 1.00 81.94 161 LEU A CA 1
ATOM 1299 C C . LEU A 1 161 ? 16.699 -15.104 17.202 1.00 81.94 161 LEU A C 1
ATOM 1301 O O . LEU A 1 161 ? 17.657 -15.809 17.520 1.00 81.94 161 LEU A O 1
ATOM 1305 N N . THR A 1 162 ? 15.588 -15.614 16.675 1.00 85.94 162 THR A N 1
ATOM 1306 C CA . THR A 1 162 ? 15.564 -16.980 16.150 1.00 85.94 162 THR A CA 1
ATOM 1307 C C . THR A 1 162 ? 16.334 -17.023 14.832 1.00 85.94 162 THR A C 1
ATOM 1309 O O . THR A 1 162 ? 16.416 -16.018 14.124 1.00 85.94 162 THR A O 1
ATOM 1312 N N . LYS A 1 163 ? 16.844 -18.200 14.452 1.00 86.06 163 LYS A N 1
ATOM 1313 C CA . LYS A 1 163 ? 17.516 -18.380 13.157 1.00 86.06 163 LYS A CA 1
ATOM 1314 C C . LYS A 1 163 ? 16.623 -17.970 11.976 1.00 86.06 163 LYS A C 1
ATOM 1316 O O . LYS A 1 163 ? 17.099 -17.359 11.030 1.00 86.06 163 LYS A O 1
ATOM 1321 N N . GLU A 1 164 ? 15.327 -18.266 12.054 1.00 88.38 164 GLU A N 1
ATOM 1322 C CA . GLU A 1 164 ? 14.363 -17.875 11.022 1.00 88.38 164 GLU A CA 1
ATOM 1323 C C . GLU A 1 164 ? 14.252 -16.348 10.899 1.00 88.38 164 GLU A C 1
ATOM 1325 O O . GLU A 1 164 ? 14.304 -15.806 9.795 1.00 88.38 164 GLU A O 1
ATOM 1330 N N . SER A 1 165 ? 14.146 -15.640 12.027 1.00 87.12 165 SER A N 1
ATOM 1331 C CA . SER A 1 165 ? 14.102 -14.175 12.040 1.00 87.12 165 SER A CA 1
ATOM 1332 C C . SER A 1 165 ? 15.398 -13.561 11.502 1.00 87.12 165 SER A C 1
ATOM 1334 O O . SER A 1 165 ? 15.339 -12.580 10.764 1.00 87.12 165 SER A O 1
ATOM 1336 N N . GLU A 1 166 ? 16.559 -14.139 11.824 1.00 88.44 166 GLU A N 1
ATOM 1337 C CA . GLU A 1 166 ? 17.852 -13.709 11.273 1.00 88.44 166 GLU A CA 1
ATOM 1338 C C . GLU A 1 166 ? 17.909 -13.870 9.750 1.00 88.44 166 GLU A C 1
ATOM 1340 O O . GLU A 1 166 ? 18.319 -12.941 9.053 1.00 88.44 166 GLU A O 1
ATOM 1345 N N . ASP A 1 167 ? 17.453 -15.009 9.224 1.00 89.88 167 ASP A N 1
ATOM 1346 C CA . ASP A 1 167 ? 17.426 -15.271 7.784 1.00 89.88 167 ASP A CA 1
ATOM 1347 C C . ASP A 1 167 ? 16.497 -14.277 7.057 1.00 89.88 167 ASP A C 1
ATOM 1349 O O . ASP A 1 167 ? 16.899 -13.673 6.056 1.00 89.88 167 ASP A O 1
ATOM 1353 N N . LYS A 1 168 ? 15.289 -14.019 7.591 1.00 90.88 168 LYS A N 1
ATOM 1354 C CA . LYS A 1 168 ? 14.357 -13.007 7.048 1.00 90.88 168 LYS A CA 1
ATOM 1355 C C . LYS A 1 168 ? 14.971 -11.601 7.066 1.00 90.88 168 LYS A C 1
ATOM 1357 O O . LYS A 1 168 ? 14.918 -10.884 6.064 1.00 90.88 168 LYS A O 1
ATOM 1362 N N . LEU A 1 169 ? 15.589 -11.207 8.181 1.00 90.06 169 LEU A N 1
ATOM 1363 C CA . LEU A 1 169 ? 16.243 -9.904 8.320 1.00 90.06 169 LEU A CA 1
ATOM 1364 C C . LEU A 1 169 ? 17.431 -9.749 7.365 1.00 90.06 169 LEU A C 1
ATOM 1366 O O . LEU A 1 169 ? 17.615 -8.674 6.800 1.00 90.06 169 LEU A O 1
ATOM 1370 N N . ARG A 1 170 ? 18.193 -10.816 7.110 1.00 90.19 170 ARG A N 1
ATOM 1371 C CA . ARG A 1 170 ? 19.295 -10.800 6.142 1.00 90.19 170 ARG A CA 1
ATOM 1372 C C . ARG A 1 170 ? 18.810 -10.567 4.712 1.00 90.19 170 ARG A C 1
ATOM 1374 O O . ARG A 1 170 ? 19.445 -9.822 3.967 1.00 90.19 170 ARG A O 1
ATOM 1381 N N . VAL A 1 171 ? 17.678 -11.158 4.324 1.00 91.56 171 VAL A N 1
ATOM 1382 C CA . VAL A 1 171 ? 17.040 -10.875 3.024 1.00 91.56 171 VAL A CA 1
ATOM 1383 C C . VAL A 1 171 ? 16.640 -9.402 2.928 1.00 91.56 171 VAL A C 1
ATOM 1385 O O . VAL A 1 171 ? 16.904 -8.756 1.913 1.00 91.56 171 VAL A O 1
ATOM 1388 N N . ILE A 1 172 ? 16.081 -8.844 4.003 1.00 91.56 172 ILE A N 1
ATOM 1389 C CA . ILE A 1 172 ? 15.730 -7.422 4.075 1.00 91.56 172 ILE A CA 1
ATOM 1390 C C . ILE A 1 172 ? 16.979 -6.531 3.972 1.00 91.56 172 ILE A C 1
ATOM 1392 O O . ILE A 1 172 ? 16.952 -5.555 3.226 1.00 91.56 172 ILE A O 1
ATOM 1396 N N . GLN A 1 173 ? 18.088 -6.873 4.640 1.00 92.25 173 GLN A N 1
ATOM 1397 C CA . GLN A 1 173 ? 19.355 -6.138 4.512 1.00 92.25 173 GLN A CA 1
ATOM 1398 C C . GLN A 1 173 ? 19.860 -6.114 3.071 1.00 92.25 173 GLN A C 1
ATOM 1400 O O . GLN A 1 173 ? 20.212 -5.051 2.565 1.00 92.25 173 GLN A O 1
ATOM 1405 N N . MET A 1 174 ? 19.861 -7.264 2.389 1.00 92.31 174 MET A N 1
ATOM 1406 C CA . MET A 1 174 ? 20.276 -7.334 0.985 1.00 92.31 174 MET A CA 1
ATOM 1407 C C . MET A 1 174 ? 19.399 -6.447 0.099 1.00 92.31 174 MET A C 1
ATOM 1409 O O . MET A 1 174 ? 19.922 -5.728 -0.747 1.00 92.31 174 MET A O 1
ATOM 1413 N N . ARG A 1 175 ? 18.082 -6.430 0.337 1.00 92.31 175 ARG A N 1
ATOM 1414 C CA . ARG A 1 175 ? 17.154 -5.546 -0.379 1.00 92.31 175 ARG A CA 1
ATOM 1415 C C . ARG A 1 175 ? 17.426 -4.064 -0.101 1.00 92.31 175 ARG A C 1
ATOM 1417 O O . ARG A 1 175 ? 17.393 -3.265 -1.030 1.00 92.31 175 ARG A O 1
ATOM 1424 N N . ILE A 1 176 ? 17.715 -3.685 1.146 1.00 94.44 176 ILE A N 1
ATOM 1425 C CA . ILE A 1 176 ? 18.084 -2.304 1.509 1.00 94.44 176 ILE A CA 1
ATOM 1426 C C . ILE A 1 176 ? 19.333 -1.860 0.739 1.00 94.44 176 ILE A C 1
ATOM 1428 O O . ILE A 1 176 ? 19.348 -0.761 0.184 1.00 94.44 176 ILE A O 1
ATOM 1432 N N . LEU A 1 177 ? 20.361 -2.711 0.689 1.00 95.56 177 LEU A N 1
ATOM 1433 C CA . LEU A 1 177 ? 21.608 -2.424 -0.022 1.00 95.56 177 LEU A CA 1
ATOM 1434 C C . LEU A 1 177 ? 21.389 -2.303 -1.532 1.00 95.56 177 LEU A C 1
ATOM 1436 O O . LEU A 1 177 ? 21.895 -1.364 -2.137 1.00 95.56 177 LEU A O 1
ATOM 1440 N N . ASP A 1 178 ? 20.593 -3.196 -2.117 1.00 95.00 178 ASP A N 1
ATOM 1441 C CA . ASP A 1 178 ? 20.248 -3.170 -3.539 1.00 95.00 178 ASP A CA 1
ATOM 1442 C C . ASP A 1 178 ? 19.438 -1.914 -3.923 1.00 95.00 178 ASP A C 1
ATOM 1444 O O . ASP A 1 178 ? 19.747 -1.252 -4.914 1.00 95.00 178 ASP A O 1
ATOM 1448 N N . ILE A 1 179 ? 18.450 -1.511 -3.114 1.00 94.62 179 ILE A N 1
ATOM 1449 C CA . ILE A 1 179 ? 17.727 -0.243 -3.318 1.00 94.62 179 ILE A CA 1
ATOM 1450 C C . ILE A 1 179 ? 18.695 0.941 -3.221 1.00 94.62 179 ILE A C 1
ATOM 1452 O O . ILE A 1 179 ? 18.658 1.833 -4.068 1.00 94.62 179 ILE A O 1
ATOM 1456 N N . ASN A 1 180 ? 19.566 0.961 -2.207 1.00 96.12 180 ASN A N 1
ATOM 1457 C CA . ASN A 1 180 ? 20.553 2.025 -2.038 1.00 96.12 180 ASN A CA 1
ATOM 1458 C C . ASN A 1 180 ? 21.506 2.109 -3.240 1.00 96.12 180 ASN A C 1
ATOM 1460 O O . ASN A 1 180 ? 21.757 3.201 -3.737 1.00 96.12 180 ASN A O 1
ATOM 1464 N N . GLU A 1 181 ? 21.985 0.976 -3.750 1.00 96.25 181 GLU A N 1
ATOM 1465 C CA . GLU A 1 181 ? 22.824 0.939 -4.947 1.00 96.25 181 GLU A CA 1
ATOM 1466 C C . GLU A 1 181 ? 22.076 1.477 -6.177 1.00 96.25 181 GLU A C 1
ATOM 1468 O O . GLU A 1 181 ? 22.598 2.327 -6.899 1.00 96.25 181 GLU A O 1
ATOM 1473 N N . ARG A 1 182 ? 20.824 1.058 -6.395 1.00 95.50 182 ARG A N 1
ATOM 1474 C CA . ARG A 1 182 ? 19.999 1.564 -7.504 1.00 95.50 182 ARG A CA 1
ATOM 1475 C C . ARG A 1 182 ? 19.688 3.059 -7.382 1.00 95.50 182 ARG A C 1
ATOM 1477 O O . ARG A 1 182 ? 19.511 3.715 -8.406 1.00 95.50 182 ARG A O 1
ATOM 1484 N N . LEU A 1 183 ? 19.646 3.620 -6.171 1.00 94.69 183 LEU A N 1
ATOM 1485 C CA . LEU A 1 183 ? 19.535 5.070 -5.972 1.00 94.69 183 LEU A CA 1
ATOM 1486 C C . LEU A 1 183 ? 20.805 5.804 -6.403 1.00 94.69 183 LEU A C 1
ATOM 1488 O O . LEU A 1 183 ? 20.717 6.782 -7.143 1.00 94.69 183 LEU A O 1
ATOM 1492 N N . GLU A 1 184 ? 21.977 5.304 -6.008 1.00 95.31 184 GLU A N 1
ATOM 1493 C CA . GLU A 1 184 ? 23.277 5.857 -6.423 1.00 95.31 184 GLU A CA 1
ATOM 1494 C C . GLU A 1 184 ? 23.487 5.787 -7.943 1.00 95.31 184 GLU A C 1
ATOM 1496 O O . GLU A 1 184 ? 24.175 6.616 -8.535 1.00 95.31 184 GLU A O 1
ATOM 1501 N N . GLN A 1 185 ? 22.853 4.820 -8.607 1.00 95.25 185 GLN A N 1
ATOM 1502 C CA . GLN A 1 185 ? 22.889 4.669 -10.061 1.00 95.25 185 GLN A CA 1
ATOM 1503 C C . GLN A 1 185 ? 21.955 5.630 -10.819 1.00 95.25 185 GLN A C 1
ATOM 1505 O O . GLN A 1 185 ? 21.821 5.481 -12.039 1.00 95.25 185 GLN A O 1
ATOM 1510 N N . SER A 1 186 ? 21.306 6.592 -10.148 1.00 93.81 186 SER A N 1
ATOM 1511 C CA . SER A 1 186 ? 20.456 7.599 -10.795 1.00 93.81 186 SER A CA 1
ATOM 1512 C C . SER A 1 186 ? 21.186 8.327 -11.929 1.00 93.81 186 SER A C 1
ATOM 1514 O O . SER A 1 186 ? 22.358 8.694 -11.830 1.00 93.81 186 SER A O 1
ATOM 1516 N N . ARG A 1 187 ? 20.480 8.536 -13.048 1.00 92.88 187 ARG A N 1
ATOM 1517 C CA . ARG A 1 187 ? 21.037 9.156 -14.262 1.00 92.88 187 ARG A CA 1
ATOM 1518 C C . ARG A 1 187 ? 20.265 10.382 -14.722 1.00 92.88 187 ARG A C 1
ATOM 1520 O O . ARG A 1 187 ? 20.382 10.734 -15.887 1.00 92.88 187 ARG A O 1
ATOM 1527 N N . GLU A 1 188 ? 19.484 11.026 -13.860 1.00 96.50 188 GLU A N 1
ATOM 1528 C CA . GLU A 1 188 ? 18.552 12.105 -14.238 1.00 96.50 188 GLU A CA 1
ATOM 1529 C C . GLU A 1 188 ? 19.182 13.191 -15.129 1.00 96.50 188 GLU A C 1
ATOM 1531 O O . GLU A 1 188 ? 18.740 13.389 -16.263 1.00 96.50 188 GLU A O 1
ATOM 1536 N N . ILE A 1 189 ? 20.270 13.825 -14.677 1.00 96.56 189 ILE A N 1
ATOM 1537 C CA . ILE A 1 189 ? 20.973 14.872 -15.443 1.00 96.56 189 ILE A CA 1
ATOM 1538 C C . ILE A 1 189 ? 21.602 14.306 -16.726 1.00 96.56 189 ILE A C 1
ATOM 1540 O O . ILE A 1 189 ? 21.498 14.901 -17.799 1.00 96.56 189 ILE A O 1
ATOM 1544 N N . ASN A 1 190 ? 22.233 13.134 -16.641 1.00 95.38 190 ASN A N 1
ATOM 1545 C CA . ASN A 1 190 ? 22.895 12.507 -17.788 1.00 95.38 190 ASN A CA 1
ATOM 1546 C C . ASN A 1 190 ? 21.891 12.106 -18.880 1.00 95.38 190 ASN A C 1
ATOM 1548 O O . ASN A 1 190 ? 22.161 12.281 -20.067 1.00 95.38 190 ASN A O 1
ATOM 1552 N N . ALA A 1 191 ? 20.723 11.596 -18.490 1.00 96.31 191 ALA A N 1
ATOM 1553 C CA . ALA A 1 191 ? 19.641 11.220 -19.388 1.00 96.31 191 ALA A CA 1
ATOM 1554 C C . ALA A 1 191 ? 19.033 12.444 -20.082 1.00 96.31 191 ALA A C 1
ATOM 1556 O O . ALA A 1 191 ? 18.727 12.374 -21.274 1.00 96.31 191 ALA A O 1
ATOM 1557 N N . LEU A 1 192 ? 18.922 13.571 -19.368 1.00 96.50 192 LEU A N 1
ATOM 1558 C CA . LEU A 1 192 ? 18.510 14.845 -19.951 1.00 96.50 192 LEU A CA 1
ATOM 1559 C C . LEU A 1 192 ? 19.490 15.293 -21.045 1.00 96.50 192 LEU A C 1
ATOM 1561 O O . LEU A 1 192 ? 19.067 15.518 -22.179 1.00 96.50 192 LEU A O 1
ATOM 1565 N N . PHE A 1 193 ? 20.794 15.357 -20.750 1.00 97.38 193 PHE A N 1
ATOM 1566 C CA . PHE A 1 193 ? 21.796 15.743 -21.752 1.00 97.38 193 PHE A CA 1
ATOM 1567 C C . PHE A 1 193 ? 21.855 14.772 -22.934 1.00 97.38 193 PHE A C 1
ATOM 1569 O O . PHE A 1 193 ? 21.973 15.203 -24.081 1.00 97.38 193 PHE A O 1
ATOM 1576 N N . ASN A 1 194 ? 21.729 13.468 -22.680 1.00 97.31 194 ASN A N 1
ATOM 1577 C CA . ASN A 1 194 ? 21.649 12.464 -23.735 1.00 97.31 194 ASN A CA 1
ATOM 1578 C C . ASN A 1 194 ? 20.453 12.721 -24.665 1.00 97.31 194 ASN A C 1
ATOM 1580 O O . ASN A 1 194 ? 20.627 12.749 -25.880 1.00 97.31 194 ASN A O 1
ATOM 1584 N N . GLY A 1 195 ? 19.269 12.988 -24.104 1.00 96.75 195 GLY A N 1
ATOM 1585 C CA . GLY A 1 195 ? 18.075 13.326 -24.879 1.00 96.75 195 GLY A CA 1
ATOM 1586 C C . GLY A 1 195 ? 18.229 14.619 -25.684 1.00 96.75 195 GLY A C 1
ATOM 1587 O O . GLY A 1 195 ? 17.868 14.655 -26.858 1.00 96.75 195 GLY A O 1
ATOM 1588 N N . MET A 1 196 ? 18.835 15.660 -25.101 1.00 97.00 196 MET A N 1
ATOM 1589 C CA . MET A 1 196 ? 19.108 16.926 -25.800 1.00 97.00 196 MET A CA 1
ATOM 1590 C C . MET A 1 196 ? 20.074 16.761 -26.980 1.00 97.00 196 MET A C 1
ATOM 1592 O O . MET A 1 196 ? 19.940 17.456 -27.984 1.00 97.00 196 MET A O 1
ATOM 1596 N N . ASN A 1 197 ? 21.006 15.812 -26.891 1.00 98.00 197 ASN A N 1
ATOM 1597 C CA . ASN A 1 197 ? 21.921 15.461 -27.979 1.00 98.00 197 ASN A CA 1
ATOM 1598 C C . ASN A 1 197 ? 21.291 14.525 -29.031 1.00 98.00 197 ASN A C 1
ATOM 1600 O O . ASN A 1 197 ? 21.995 14.036 -29.913 1.00 98.00 197 ASN A O 1
ATOM 1604 N N . GLY A 1 198 ? 19.986 14.241 -28.943 1.00 97.06 198 GLY A N 1
ATOM 1605 C CA . GLY A 1 198 ? 19.298 13.296 -29.828 1.00 97.06 198 GLY A CA 1
ATOM 1606 C C . GLY A 1 198 ? 19.664 11.829 -29.571 1.00 97.06 198 GLY A C 1
ATOM 1607 O O . GLY A 1 198 ? 19.432 10.976 -30.427 1.00 97.06 198 GLY A O 1
ATOM 1608 N N . GLY A 1 199 ? 20.258 11.527 -28.416 1.00 97.25 199 GLY A N 1
ATOM 1609 C CA . GLY A 1 199 ? 20.609 10.175 -27.999 1.00 97.25 199 GLY A CA 1
ATOM 1610 C C . GLY A 1 199 ? 19.396 9.362 -27.542 1.00 97.25 199 GLY A C 1
ATOM 1611 O O . GLY A 1 199 ? 18.374 9.895 -27.109 1.00 97.25 199 GLY A O 1
ATOM 1612 N N . HIS A 1 200 ? 19.514 8.035 -27.611 1.00 96.44 200 HIS A N 1
ATOM 1613 C CA . HIS A 1 200 ? 18.481 7.124 -27.119 1.00 96.44 200 HIS A CA 1
ATOM 1614 C C . HIS A 1 200 ? 18.533 7.016 -25.588 1.00 96.44 200 HIS A C 1
ATOM 1616 O O . HIS A 1 200 ? 19.534 6.554 -25.037 1.00 96.44 200 HIS A O 1
ATOM 1622 N N . THR A 1 201 ? 17.462 7.420 -24.900 1.00 95.75 201 THR A N 1
ATOM 1623 C CA . THR A 1 201 ? 17.310 7.231 -23.448 1.00 95.75 201 THR A CA 1
ATOM 1624 C C . THR A 1 201 ? 16.636 5.885 -23.170 1.00 95.75 201 THR A C 1
ATOM 1626 O O . THR A 1 201 ? 15.516 5.676 -23.648 1.00 95.75 201 THR A O 1
ATOM 1629 N N . PRO A 1 202 ? 17.274 4.975 -22.405 1.00 93.69 202 PRO A N 1
ATOM 1630 C CA . PRO A 1 202 ? 16.740 3.639 -22.166 1.00 93.69 202 PRO A CA 1
ATOM 1631 C C . PRO A 1 202 ? 15.332 3.665 -21.555 1.00 93.69 202 PRO A C 1
ATOM 1633 O O . PRO A 1 202 ? 15.087 4.462 -20.639 1.00 93.69 202 PRO A O 1
ATOM 1636 N N . PRO A 1 203 ? 14.415 2.795 -22.016 1.00 95.12 203 PRO A N 1
ATOM 1637 C CA . PRO A 1 203 ? 13.096 2.684 -21.421 1.00 95.12 203 PRO A CA 1
ATOM 1638 C C . PRO A 1 203 ? 13.147 2.012 -20.041 1.00 95.12 203 PRO A C 1
ATOM 1640 O O . PRO A 1 203 ? 14.040 1.213 -19.753 1.00 95.12 203 PRO A O 1
ATOM 1643 N N . GLY A 1 204 ? 12.168 2.305 -19.187 1.00 92.75 204 GLY A N 1
ATOM 1644 C CA . GLY A 1 204 ? 12.010 1.662 -17.877 1.00 92.75 204 GLY A CA 1
ATOM 1645 C C . GLY A 1 204 ? 10.553 1.654 -17.410 1.00 92.75 204 GLY A C 1
ATOM 1646 O O . GLY A 1 204 ? 9.761 2.436 -17.923 1.00 92.75 204 GLY A O 1
ATOM 1647 N N . PRO A 1 205 ? 10.160 0.783 -16.474 1.00 90.38 205 PRO A N 1
ATOM 1648 C CA . PRO A 1 205 ? 8.802 0.813 -15.944 1.00 90.38 205 PRO A CA 1
ATOM 1649 C C . PRO A 1 205 ? 8.562 2.096 -15.132 1.00 90.38 205 PRO A C 1
ATOM 1651 O O . PRO A 1 205 ? 9.458 2.580 -14.439 1.00 90.38 205 PRO A O 1
ATOM 1654 N N . SER A 1 206 ? 7.353 2.650 -15.224 1.00 88.38 206 SER A N 1
ATOM 1655 C CA . SER A 1 206 ? 6.840 3.651 -14.280 1.00 88.38 206 SER A CA 1
ATOM 1656 C C . SER A 1 206 ? 6.108 2.971 -13.126 1.00 88.38 206 SER A C 1
ATOM 1658 O O . SER A 1 206 ? 5.545 1.894 -13.316 1.00 88.38 206 SER A O 1
ATOM 1660 N N . GLY A 1 207 ? 6.051 3.619 -11.966 1.00 85.12 207 GLY A N 1
ATOM 1661 C CA . GLY A 1 207 ? 5.364 3.056 -10.813 1.00 85.12 207 GLY A CA 1
ATOM 1662 C C . GLY A 1 207 ? 5.483 3.910 -9.562 1.00 85.12 207 GLY A C 1
ATOM 1663 O O . GLY A 1 207 ? 5.962 5.044 -9.596 1.00 85.12 207 GLY A O 1
ATOM 1664 N N . PHE A 1 208 ? 5.034 3.337 -8.451 1.00 84.81 208 PHE A N 1
ATOM 1665 C CA . PHE A 1 208 ? 4.929 4.012 -7.165 1.00 84.81 208 PHE A CA 1
ATOM 1666 C C . PHE A 1 208 ? 5.806 3.308 -6.132 1.00 84.81 208 PHE A C 1
ATOM 1668 O O . PHE A 1 208 ? 5.485 2.227 -5.640 1.00 84.81 208 PHE A O 1
ATOM 1675 N N . LEU A 1 209 ? 6.921 3.951 -5.775 1.00 85.00 209 LEU A N 1
ATOM 1676 C CA . LEU A 1 209 ? 7.879 3.442 -4.782 1.00 85.00 209 LEU A CA 1
ATOM 1677 C C . LEU A 1 209 ? 7.223 3.185 -3.423 1.00 85.00 209 LEU A C 1
ATOM 1679 O O . LEU A 1 209 ? 7.492 2.180 -2.772 1.00 85.00 209 LEU A O 1
ATOM 1683 N N . ASN A 1 210 ? 6.285 4.052 -3.040 1.00 78.75 210 ASN A N 1
ATOM 1684 C CA . ASN A 1 210 ? 5.452 3.912 -1.848 1.00 78.75 210 ASN A CA 1
ATOM 1685 C C . ASN A 1 210 ? 4.334 2.861 -1.998 1.00 78.75 210 ASN A C 1
ATOM 1687 O O . ASN A 1 210 ? 3.374 2.897 -1.239 1.00 78.75 210 ASN A O 1
ATOM 1691 N N . ARG A 1 211 ? 4.416 1.966 -2.985 1.00 78.75 211 ARG A N 1
ATOM 1692 C CA . ARG A 1 211 ? 3.637 0.723 -3.089 1.00 78.75 211 ARG A CA 1
ATOM 1693 C C . ARG A 1 211 ? 4.548 -0.497 -3.284 1.00 78.75 211 ARG A C 1
ATOM 1695 O O . ARG A 1 211 ? 4.099 -1.542 -3.741 1.00 78.75 211 ARG A O 1
ATOM 1702 N N . GLY A 1 212 ? 5.836 -0.363 -2.958 1.00 77.62 212 GLY A N 1
ATOM 1703 C CA . GLY A 1 212 ? 6.812 -1.452 -3.018 1.00 77.62 212 GLY A CA 1
ATOM 1704 C C . GLY A 1 212 ? 7.352 -1.771 -4.417 1.00 77.62 212 GLY A C 1
ATOM 1705 O O . GLY A 1 212 ? 8.120 -2.718 -4.544 1.00 77.62 212 GLY A O 1
ATOM 1706 N N . GLN A 1 213 ? 6.994 -0.992 -5.446 1.00 83.56 213 GLN A N 1
ATOM 1707 C CA . GLN A 1 213 ? 7.504 -1.140 -6.817 1.00 83.56 213 GLN A CA 1
ATOM 1708 C C . GLN A 1 213 ? 8.898 -0.520 -6.935 1.00 83.56 213 GLN A C 1
ATOM 1710 O O . GLN A 1 213 ? 9.060 0.592 -7.434 1.00 83.56 213 GLN A O 1
ATOM 1715 N N . ASP A 1 214 ? 9.907 -1.197 -6.394 1.00 87.06 214 ASP A N 1
ATOM 1716 C CA . ASP A 1 214 ? 11.288 -0.712 -6.384 1.00 87.06 214 ASP A CA 1
ATOM 1717 C C . ASP A 1 214 ? 12.035 -0.972 -7.701 1.00 87.06 214 ASP A C 1
ATOM 1719 O O . ASP A 1 214 ? 13.050 -0.328 -7.964 1.00 87.06 214 ASP A O 1
ATOM 1723 N N . ASP A 1 215 ? 11.521 -1.840 -8.576 1.00 87.19 215 ASP A N 1
ATOM 1724 C CA . ASP A 1 215 ? 12.025 -2.141 -9.928 1.00 87.19 215 ASP A CA 1
ATOM 1725 C C . ASP A 1 215 ? 12.069 -0.921 -10.876 1.00 87.19 215 ASP A C 1
ATOM 1727 O O . ASP A 1 215 ? 12.787 -0.910 -11.886 1.00 87.19 215 ASP A O 1
ATOM 1731 N N . ILE A 1 216 ? 11.376 0.158 -10.507 1.00 90.25 216 ILE A N 1
ATOM 1732 C CA . ILE A 1 216 ? 11.412 1.447 -11.206 1.00 90.25 216 ILE A CA 1
ATOM 1733 C C . ILE A 1 216 ? 12.697 2.250 -10.945 1.00 90.25 216 ILE A C 1
ATOM 1735 O O . ILE A 1 216 ? 12.971 3.213 -11.666 1.00 90.25 216 ILE A O 1
ATOM 1739 N N . LEU A 1 217 ? 13.543 1.841 -9.994 1.00 93.06 217 LEU A N 1
ATOM 1740 C CA . LEU A 1 217 ? 14.904 2.370 -9.827 1.00 93.06 217 LEU A CA 1
ATOM 1741 C C . LEU A 1 217 ? 15.902 1.632 -10.744 1.00 93.06 217 LEU A C 1
ATOM 1743 O O . LEU A 1 217 ? 15.743 0.427 -10.957 1.00 93.06 217 LEU A O 1
ATOM 1747 N N . PRO A 1 218 ? 16.929 2.306 -11.302 1.00 94.88 218 PRO A N 1
ATOM 1748 C CA . PRO A 1 218 ? 17.298 3.718 -11.120 1.00 94.88 218 PRO A CA 1
ATOM 1749 C C . PRO A 1 218 ? 16.409 4.705 -11.900 1.00 94.88 218 PRO A C 1
ATOM 1751 O O . PRO A 1 218 ? 15.777 4.341 -12.899 1.00 94.88 218 PRO A O 1
ATOM 1754 N N . THR A 1 219 ? 16.405 5.975 -11.480 1.00 93.88 219 THR A N 1
ATOM 1755 C CA . THR A 1 219 ? 15.767 7.083 -12.217 1.00 93.8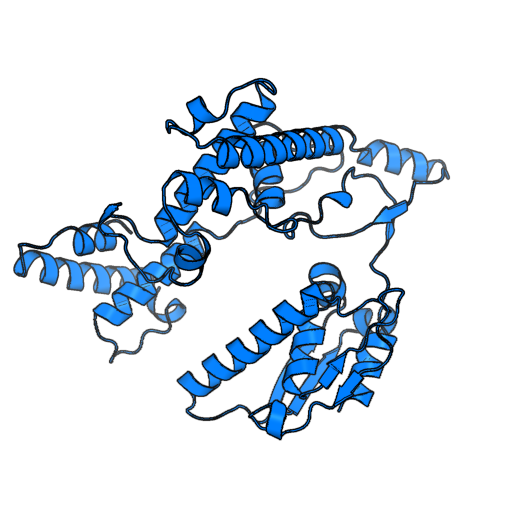8 219 THR A CA 1
ATOM 1756 C C . THR A 1 219 ? 16.653 7.595 -13.366 1.00 93.88 219 THR A C 1
ATOM 1758 O O . THR A 1 219 ? 17.810 7.196 -13.520 1.00 93.88 219 THR A O 1
ATOM 1761 N N . GLY A 1 220 ? 16.100 8.448 -14.238 1.00 94.31 220 GLY A N 1
ATOM 1762 C CA . GLY A 1 220 ? 16.756 8.865 -15.489 1.00 94.31 220 GLY A CA 1
ATOM 1763 C C . GLY A 1 220 ? 16.496 7.920 -16.670 1.00 94.31 220 GLY A C 1
ATOM 1764 O O . GLY A 1 220 ? 17.355 7.742 -17.532 1.00 94.31 220 GLY A O 1
ATOM 1765 N N . ARG A 1 221 ? 15.316 7.290 -16.705 1.00 94.38 221 ARG A N 1
ATOM 1766 C CA . ARG A 1 221 ? 14.848 6.415 -17.793 1.00 94.38 221 ARG A CA 1
ATOM 1767 C C . ARG A 1 221 ? 13.628 7.022 -18.483 1.00 94.38 221 ARG A C 1
ATOM 1769 O O . ARG A 1 221 ? 12.877 7.773 -17.865 1.00 94.38 221 ARG A O 1
ATOM 1776 N N . ASN A 1 222 ? 13.419 6.674 -19.751 1.00 95.00 222 ASN A N 1
ATOM 1777 C CA . ASN A 1 222 ? 12.199 7.025 -20.473 1.00 95.00 222 ASN A CA 1
ATOM 1778 C C . ASN A 1 222 ? 11.084 6.065 -20.044 1.00 95.00 222 ASN A C 1
ATOM 1780 O O . ASN A 1 222 ? 10.984 4.949 -20.558 1.00 95.00 222 ASN A O 1
ATOM 1784 N N . PHE A 1 223 ? 10.329 6.440 -19.016 1.00 93.44 223 PHE A N 1
ATOM 1785 C CA . PHE A 1 223 ? 9.415 5.496 -18.394 1.00 93.44 223 PHE A CA 1
ATOM 1786 C C . PHE A 1 223 ? 8.222 5.149 -19.300 1.00 93.44 223 PHE A C 1
ATOM 1788 O O . PHE A 1 223 ? 7.767 5.969 -20.095 1.00 93.44 223 PHE A O 1
ATOM 1795 N N . TYR A 1 224 ? 7.687 3.939 -19.155 1.00 90.38 224 TYR A N 1
ATOM 1796 C CA . TYR A 1 224 ? 6.450 3.493 -19.794 1.00 90.38 224 TYR A CA 1
ATOM 1797 C C . TYR A 1 224 ? 5.428 3.041 -18.743 1.00 90.38 224 TYR A C 1
ATOM 1799 O O . TYR A 1 224 ? 5.790 2.611 -17.646 1.00 90.38 224 TYR A O 1
ATOM 1807 N N . SER A 1 225 ? 4.143 3.165 -19.078 1.00 86.12 225 SER A N 1
ATOM 1808 C CA . SER A 1 225 ? 3.032 2.733 -18.226 1.00 86.12 225 SER A CA 1
ATOM 1809 C C . SER A 1 225 ? 2.855 1.214 -18.233 1.00 86.12 225 SER A C 1
ATOM 1811 O O . SER A 1 225 ? 3.566 0.476 -18.906 1.00 86.12 225 SER A O 1
ATOM 1813 N N . THR A 1 226 ? 1.876 0.718 -17.491 1.00 83.38 226 THR A N 1
ATOM 1814 C CA . THR A 1 226 ? 1.551 -0.707 -17.465 1.00 83.38 226 THR A CA 1
ATOM 1815 C C . THR A 1 226 ? 0.809 -1.157 -18.730 1.00 83.38 226 THR A C 1
ATOM 1817 O O . THR A 1 226 ? 0.252 -0.346 -19.472 1.00 83.38 226 THR A O 1
ATOM 1820 N N . ASP A 1 227 ? 0.823 -2.469 -18.991 1.00 87.62 227 ASP A N 1
ATOM 1821 C CA . ASP A 1 227 ? 0.046 -3.081 -20.075 1.00 87.62 227 ASP A CA 1
ATOM 1822 C C . ASP A 1 227 ? -1.459 -3.008 -19.734 1.00 87.62 227 ASP A C 1
ATOM 1824 O O . ASP A 1 227 ? -1.879 -3.648 -18.760 1.00 87.62 227 ASP A O 1
ATOM 1828 N N . PRO A 1 228 ? -2.282 -2.280 -20.517 1.00 86.75 228 PRO A N 1
ATOM 1829 C CA . PRO A 1 228 ? -3.706 -2.111 -20.232 1.00 86.75 228 PRO A CA 1
ATOM 1830 C C . PRO A 1 228 ? -4.470 -3.440 -20.246 1.00 86.75 228 PRO A C 1
ATOM 1832 O O . PRO A 1 228 ? -5.466 -3.582 -19.544 1.00 86.75 228 PRO A O 1
ATOM 1835 N N . TYR A 1 229 ? -3.987 -4.449 -20.977 1.00 89.31 229 TYR A N 1
ATOM 1836 C CA . TYR A 1 229 ? -4.639 -5.756 -21.056 1.00 89.31 229 TYR A CA 1
ATOM 1837 C C . TYR A 1 229 ? -4.391 -6.635 -19.833 1.00 89.31 229 TYR A C 1
ATOM 1839 O O . TYR A 1 229 ? -4.979 -7.707 -19.739 1.00 89.31 229 TYR A O 1
ATOM 1847 N N . ARG A 1 230 ? -3.499 -6.250 -18.915 1.00 90.44 230 ARG A N 1
ATOM 1848 C CA . ARG A 1 230 ? -3.146 -7.055 -17.730 1.00 90.44 230 ARG A CA 1
ATOM 1849 C C . ARG A 1 230 ? -3.847 -6.584 -16.457 1.00 90.44 230 ARG A C 1
ATOM 1851 O O . ARG A 1 230 ? -3.487 -7.033 -15.369 1.00 90.44 230 ARG A O 1
ATOM 1858 N N . MET A 1 231 ? -4.848 -5.717 -16.601 1.00 90.75 231 MET A N 1
ATOM 1859 C CA . MET A 1 231 ? -5.629 -5.162 -15.501 1.00 90.75 231 MET A CA 1
ATOM 1860 C C . MET A 1 231 ? -7.039 -5.780 -15.438 1.00 90.75 231 MET A C 1
ATOM 1862 O O . MET A 1 231 ? -7.662 -5.954 -16.482 1.00 90.75 231 MET A O 1
ATOM 1866 N N . PRO A 1 232 ? -7.565 -6.092 -14.240 1.00 93.88 232 PRO A N 1
ATOM 1867 C CA . PRO A 1 232 ? -6.864 -6.056 -12.960 1.00 93.88 232 PRO A CA 1
ATOM 1868 C C . PRO A 1 232 ? -5.878 -7.228 -12.837 1.00 93.88 232 PRO A C 1
ATOM 1870 O O . PRO A 1 232 ? -6.087 -8.309 -13.391 1.00 93.88 232 PRO A O 1
ATOM 1873 N N . THR A 1 233 ? -4.804 -7.048 -12.073 1.00 91.81 233 THR A N 1
ATOM 1874 C CA . THR A 1 233 ? -3.915 -8.169 -11.719 1.00 91.81 233 THR A CA 1
ATOM 1875 C C . THR A 1 233 ? -4.574 -9.113 -10.705 1.00 91.81 233 THR A C 1
ATOM 1877 O O . THR A 1 233 ? -5.537 -8.756 -10.029 1.00 91.81 233 THR A O 1
ATOM 1880 N N . LYS A 1 234 ? -4.051 -10.338 -10.552 1.00 92.38 234 LYS A N 1
ATOM 1881 C CA . LYS A 1 234 ? -4.575 -11.306 -9.565 1.00 92.38 234 LYS A CA 1
ATOM 1882 C C . LYS A 1 234 ? -4.469 -10.809 -8.120 1.00 92.38 234 LYS A C 1
ATOM 1884 O O . LYS A 1 234 ? -5.358 -11.081 -7.322 1.00 92.38 234 LYS A O 1
ATOM 1889 N N . SER A 1 235 ? -3.395 -10.096 -7.782 1.00 89.94 235 SER A N 1
ATOM 1890 C CA . SER A 1 235 ? -3.231 -9.471 -6.466 1.00 89.94 235 SER A CA 1
ATOM 1891 C C . SER A 1 235 ? -4.220 -8.320 -6.279 1.00 89.94 235 SER A C 1
ATOM 1893 O O . SER A 1 235 ? -4.920 -8.285 -5.269 1.00 89.94 235 SER A O 1
ATOM 1895 N N . ALA A 1 236 ? -4.359 -7.448 -7.283 1.00 92.06 236 ALA A N 1
ATOM 1896 C CA . ALA A 1 236 ? -5.344 -6.368 -7.263 1.00 92.06 236 ALA A CA 1
ATOM 1897 C C . ALA A 1 236 ? -6.784 -6.888 -7.144 1.00 92.06 236 ALA A C 1
ATOM 1899 O O . ALA A 1 236 ? -7.603 -6.258 -6.484 1.00 92.06 236 ALA A O 1
ATOM 1900 N N . TRP A 1 237 ? -7.091 -8.063 -7.706 1.00 95.62 237 TRP A N 1
ATOM 1901 C CA . TRP A 1 237 ? -8.388 -8.717 -7.528 1.00 95.62 237 TRP A CA 1
ATOM 1902 C C . TRP A 1 237 ? -8.700 -9.027 -6.061 1.00 95.62 237 TRP A C 1
ATOM 1904 O O . TRP A 1 237 ? -9.797 -8.737 -5.592 1.00 95.62 237 TRP A O 1
ATOM 1914 N N . ILE A 1 238 ? -7.739 -9.575 -5.314 1.00 94.25 238 ILE A N 1
ATOM 1915 C CA . ILE A 1 238 ? -7.921 -9.893 -3.889 1.00 94.25 238 ILE A CA 1
ATOM 1916 C C . ILE A 1 238 ? -8.186 -8.611 -3.092 1.00 94.25 238 ILE A C 1
ATOM 1918 O O . ILE A 1 238 ? -9.135 -8.551 -2.311 1.00 94.25 238 ILE A O 1
ATOM 1922 N N . VAL A 1 239 ? -7.383 -7.573 -3.328 1.00 93.12 239 VAL A N 1
ATOM 1923 C CA . VAL A 1 239 ? -7.529 -6.283 -2.643 1.00 93.12 239 VAL A CA 1
ATOM 1924 C C . VAL A 1 239 ? -8.852 -5.609 -3.018 1.00 93.12 239 VAL A C 1
ATOM 1926 O O . VAL A 1 239 ? -9.595 -5.206 -2.129 1.00 93.12 239 VAL A O 1
ATOM 1929 N N . GLY A 1 240 ? -9.204 -5.557 -4.304 1.00 96.19 240 GLY A N 1
ATOM 1930 C CA . GLY A 1 240 ? -10.458 -4.976 -4.790 1.00 96.19 240 GLY A CA 1
ATOM 1931 C C . GLY A 1 240 ? -11.699 -5.658 -4.213 1.00 96.19 240 GLY A C 1
ATOM 1932 O O . GLY A 1 240 ? -12.640 -4.980 -3.800 1.00 96.19 240 GLY A O 1
ATOM 1933 N N . ARG A 1 241 ? -11.682 -6.992 -4.080 1.00 96.50 241 ARG A N 1
ATOM 1934 C CA . ARG A 1 241 ? -12.742 -7.734 -3.380 1.00 96.50 241 ARG A CA 1
ATOM 1935 C C . ARG A 1 241 ? -12.876 -7.305 -1.924 1.00 96.50 241 ARG A C 1
ATOM 1937 O O . ARG A 1 241 ? -13.984 -7.031 -1.472 1.00 96.50 241 ARG A O 1
ATOM 1944 N N . ASN A 1 242 ? -11.759 -7.222 -1.204 1.00 95.69 242 ASN A N 1
ATOM 1945 C CA . ASN A 1 242 ? -11.760 -6.806 0.197 1.00 95.69 242 ASN A CA 1
ATOM 1946 C C . ASN A 1 242 ? -12.253 -5.359 0.354 1.00 95.69 242 ASN A C 1
ATOM 1948 O O . ASN A 1 242 ? -13.023 -5.077 1.271 1.00 95.69 242 ASN A O 1
ATOM 1952 N N . LEU A 1 243 ? -11.871 -4.454 -0.554 1.00 96.62 243 LEU A N 1
ATOM 1953 C CA . LEU A 1 243 ? -12.366 -3.073 -0.591 1.00 96.62 243 LEU A CA 1
ATOM 1954 C C . LEU A 1 243 ? -13.881 -3.010 -0.817 1.00 96.62 243 LEU A C 1
ATOM 1956 O O . LEU A 1 243 ? -14.571 -2.256 -0.132 1.00 96.62 243 LEU A O 1
ATOM 1960 N N . ALA A 1 244 ? -14.413 -3.810 -1.742 1.00 97.19 244 ALA A N 1
ATOM 1961 C CA . ALA A 1 244 ? -15.846 -3.877 -2.007 1.00 97.19 244 ALA A CA 1
ATOM 1962 C C . ALA A 1 244 ? -16.619 -4.423 -0.797 1.00 97.19 244 ALA A C 1
ATOM 1964 O O . ALA A 1 244 ? -17.589 -3.806 -0.371 1.00 97.19 244 ALA A O 1
ATOM 1965 N N . GLU A 1 245 ? -16.166 -5.521 -0.188 1.00 96.38 245 GLU A N 1
ATOM 1966 C CA . GLU A 1 245 ? -16.803 -6.067 1.018 1.00 96.38 245 GLU A CA 1
ATOM 1967 C C . GLU A 1 245 ? -16.732 -5.091 2.199 1.00 96.38 245 GLU A C 1
ATOM 1969 O O . GLU A 1 245 ? -17.720 -4.906 2.906 1.00 96.38 245 GLU A O 1
ATOM 1974 N N . SER A 1 246 ? -15.606 -4.395 2.375 1.00 95.44 246 SER A N 1
ATOM 1975 C CA . SER A 1 246 ? -15.450 -3.392 3.437 1.00 95.44 246 SER A CA 1
ATOM 1976 C C . SER A 1 246 ? -16.391 -2.201 3.236 1.00 95.44 246 SER A C 1
ATOM 1978 O O . SER A 1 246 ? -16.987 -1.715 4.197 1.00 95.44 246 SER A O 1
ATOM 1980 N N . LEU A 1 247 ? -16.571 -1.752 1.986 1.00 97.00 247 LEU A N 1
ATOM 1981 C CA . LEU A 1 247 ? -17.540 -0.714 1.623 1.00 97.00 247 LEU A CA 1
ATOM 1982 C C . LEU A 1 247 ? -18.965 -1.151 1.975 1.00 97.00 247 LEU A C 1
ATOM 1984 O O . LEU A 1 247 ? -19.691 -0.400 2.626 1.00 97.00 247 LEU A O 1
ATOM 1988 N N . LEU A 1 248 ? -19.354 -2.370 1.589 1.00 96.62 248 LEU A N 1
ATOM 1989 C CA . LEU A 1 248 ? -20.694 -2.896 1.854 1.00 96.62 248 LEU A CA 1
ATOM 1990 C C . LEU A 1 248 ? -20.952 -3.083 3.349 1.00 96.62 248 LEU A C 1
ATOM 1992 O O . LEU A 1 248 ? -22.007 -2.685 3.836 1.00 96.62 248 LEU A O 1
ATOM 1996 N N . GLN A 1 249 ? -19.989 -3.630 4.091 1.00 95.44 249 GLN A N 1
ATOM 1997 C CA . GLN A 1 249 ? -20.087 -3.797 5.541 1.00 95.44 249 GLN A CA 1
ATOM 1998 C C . GLN A 1 249 ? -20.221 -2.454 6.257 1.00 95.44 249 GLN A C 1
ATOM 2000 O O . GLN A 1 249 ? -21.051 -2.320 7.157 1.00 95.44 249 GLN A O 1
ATOM 2005 N N . LYS A 1 250 ? -19.438 -1.450 5.843 1.00 93.25 250 LYS A N 1
ATOM 2006 C CA . LYS A 1 250 ? -19.529 -0.098 6.396 1.00 93.25 250 LYS A CA 1
ATOM 2007 C C . LYS A 1 250 ? -20.914 0.502 6.150 1.00 93.25 250 LYS A C 1
ATOM 2009 O O . LYS A 1 250 ? -21.566 0.910 7.106 1.00 93.25 250 LYS A O 1
ATOM 2014 N N . TYR A 1 251 ? -21.391 0.482 4.905 1.00 95.19 251 TYR A N 1
ATOM 2015 C CA . TYR A 1 251 ? -22.699 1.042 4.557 1.00 95.19 251 TYR A CA 1
ATOM 2016 C C . TYR A 1 251 ? -23.848 0.304 5.263 1.00 95.19 251 TYR A C 1
ATOM 2018 O O . TYR A 1 251 ? -24.742 0.929 5.820 1.00 95.19 251 TYR A O 1
ATOM 2026 N N . GLN A 1 252 ? -23.785 -1.027 5.339 1.00 95.06 252 GLN A N 1
ATOM 2027 C CA . GLN A 1 252 ? -24.759 -1.844 6.067 1.00 95.06 252 GLN A CA 1
ATOM 2028 C C . GLN A 1 252 ? -24.786 -1.523 7.568 1.00 95.06 252 GLN A C 1
ATOM 2030 O O . GLN A 1 252 ? -25.854 -1.558 8.178 1.00 95.06 252 GLN A O 1
ATOM 2035 N N . LYS A 1 253 ? -23.631 -1.219 8.175 1.00 92.19 253 LYS A N 1
ATOM 2036 C CA . LYS A 1 253 ? -23.531 -0.818 9.585 1.00 92.19 253 LYS A CA 1
ATOM 2037 C C . LYS A 1 253 ? -24.118 0.573 9.832 1.00 92.19 253 LYS A C 1
ATOM 2039 O O . LYS A 1 253 ? -24.723 0.784 10.878 1.00 92.19 253 LYS A O 1
ATOM 2044 N N . GLU A 1 254 ? -23.916 1.501 8.902 1.00 89.69 254 GLU A N 1
ATOM 2045 C CA . GLU A 1 254 ? -24.360 2.896 9.020 1.00 89.69 254 GLU A CA 1
ATOM 2046 C C . GLU A 1 254 ? -25.855 3.054 8.694 1.00 89.69 254 GLU A C 1
ATOM 2048 O O . GLU A 1 254 ? -26.581 3.705 9.439 1.00 89.69 254 GLU A O 1
ATOM 2053 N N . GLU A 1 255 ? -26.336 2.392 7.640 1.00 93.56 255 GLU A N 1
ATOM 2054 C CA . GLU A 1 255 ? -27.678 2.600 7.074 1.00 93.56 255 GLU A CA 1
ATOM 2055 C C . GLU A 1 255 ? -28.625 1.403 7.268 1.00 93.56 255 GLU A C 1
ATOM 2057 O O . GLU A 1 255 ? -29.802 1.462 6.909 1.00 93.56 255 GLU A O 1
ATOM 2062 N N . GLY A 1 256 ? -28.137 0.279 7.804 1.00 95.06 256 GLY A N 1
ATOM 2063 C CA . GLY A 1 256 ? -28.948 -0.918 8.061 1.00 95.06 256 GLY A CA 1
ATOM 2064 C C . GLY A 1 256 ? -29.390 -1.684 6.808 1.00 95.06 256 GLY A C 1
ATOM 2065 O O . GLY A 1 256 ? -30.165 -2.638 6.911 1.00 95.06 256 GLY A O 1
ATOM 2066 N N . ARG A 1 257 ? -28.891 -1.318 5.624 1.00 95.56 257 ARG A N 1
ATOM 2067 C CA . ARG A 1 257 ? -29.195 -1.951 4.329 1.00 95.56 257 ARG A CA 1
ATOM 2068 C C . ARG A 1 257 ? -27.989 -1.894 3.396 1.00 95.56 257 ARG A C 1
ATOM 2070 O O . ARG A 1 257 ? -27.074 -1.115 3.634 1.00 95.56 257 ARG A O 1
ATOM 2077 N N . LEU A 1 258 ? -28.017 -2.668 2.313 1.00 96.75 258 LEU A N 1
ATOM 2078 C CA . LEU A 1 258 ? -27.024 -2.564 1.245 1.00 96.75 258 LEU A CA 1
ATOM 2079 C C . LEU A 1 258 ? -27.315 -1.347 0.348 1.00 96.75 258 LEU A C 1
ATOM 2081 O O . LEU A 1 258 ? -28.484 -0.968 0.195 1.00 96.75 258 LEU A O 1
ATOM 2085 N N . PRO A 1 259 ? -26.279 -0.726 -0.245 1.00 97.31 259 PRO A N 1
ATOM 2086 C CA . PRO A 1 259 ? -26.480 0.331 -1.225 1.00 97.31 259 PRO A CA 1
ATOM 2087 C C . PRO A 1 259 ? -27.067 -0.262 -2.510 1.00 97.31 259 PRO A C 1
ATOM 2089 O O . PRO A 1 259 ? -26.698 -1.359 -2.916 1.00 97.31 259 PRO A O 1
ATOM 2092 N N . GLU A 1 260 ? -27.974 0.462 -3.161 1.00 96.94 260 GLU A N 1
ATOM 2093 C CA . GLU A 1 260 ? -28.502 0.047 -4.469 1.00 96.94 260 GLU A CA 1
ATOM 2094 C C . GLU A 1 260 ? -27.549 0.436 -5.602 1.00 96.94 260 GLU A C 1
ATOM 2096 O O . GLU A 1 260 ? -27.412 -0.319 -6.557 1.00 96.94 260 GLU A O 1
ATOM 2101 N N . ASN A 1 261 ? -26.858 1.573 -5.458 1.00 97.75 261 ASN A N 1
ATOM 2102 C CA . ASN A 1 261 ? -25.905 2.112 -6.425 1.00 97.75 261 ASN A CA 1
ATOM 2103 C C . ASN A 1 261 ? -24.684 2.719 -5.712 1.00 97.75 261 ASN A C 1
ATOM 2105 O O . ASN A 1 261 ? -24.827 3.341 -4.653 1.00 97.75 261 ASN A O 1
ATOM 2109 N N . VAL A 1 262 ? -23.498 2.575 -6.306 1.00 98.12 262 VAL A N 1
ATOM 2110 C CA . VAL A 1 262 ? -22.242 3.187 -5.850 1.00 98.12 262 VAL A CA 1
ATOM 2111 C C . VAL A 1 262 ? -21.626 4.029 -6.969 1.00 98.12 262 VAL A C 1
ATOM 2113 O O . VAL A 1 262 ? -21.348 3.541 -8.062 1.00 98.12 262 VAL A O 1
ATOM 2116 N N . GLY A 1 263 ? -21.374 5.307 -6.680 1.00 97.81 263 GLY A N 1
ATOM 2117 C CA . GLY A 1 263 ? -20.686 6.215 -7.596 1.00 97.81 263 GLY A CA 1
ATOM 2118 C C . GLY A 1 263 ? -19.164 6.063 -7.534 1.00 97.81 263 GLY A C 1
ATOM 2119 O O . GLY A 1 263 ? -18.585 6.084 -6.448 1.00 97.81 263 GLY A O 1
ATOM 2120 N N . PHE A 1 264 ? -18.515 5.971 -8.692 1.00 97.06 264 PHE A N 1
ATOM 2121 C CA . PHE A 1 264 ? -17.065 5.927 -8.850 1.00 97.06 264 PHE A CA 1
ATOM 2122 C C . PHE A 1 264 ? -16.582 7.069 -9.738 1.00 97.06 264 PHE A C 1
ATOM 2124 O O . PHE A 1 264 ? -17.140 7.325 -10.802 1.00 97.06 264 PHE A O 1
ATOM 2131 N N . PHE A 1 265 ? -15.487 7.704 -9.329 1.00 96.00 265 PHE A N 1
ATOM 2132 C CA . PHE A 1 265 ? -14.700 8.580 -10.188 1.00 96.00 265 PHE A CA 1
ATOM 2133 C C . PHE A 1 265 ? -13.412 7.849 -10.563 1.00 96.00 265 PHE A C 1
ATOM 2135 O O . PHE A 1 265 ? -12.553 7.617 -9.709 1.00 96.00 265 PHE A O 1
ATOM 2142 N N . TRP A 1 266 ? -13.295 7.433 -11.822 1.00 95.38 266 TRP A N 1
ATOM 2143 C CA . TRP A 1 266 ? -12.254 6.515 -12.264 1.00 95.38 266 TRP A CA 1
ATOM 2144 C C . TRP A 1 266 ? -11.223 7.200 -13.161 1.00 95.38 266 TRP A C 1
ATOM 2146 O O . TRP A 1 266 ? -11.506 7.696 -14.254 1.00 95.38 266 TRP A O 1
ATOM 2156 N N . MET A 1 267 ? -9.983 7.221 -12.675 1.00 93.56 267 MET A N 1
ATOM 2157 C CA . MET A 1 267 ? -8.852 7.878 -13.320 1.00 93.56 267 MET A CA 1
ATOM 2158 C C . MET A 1 267 ? -7.810 6.856 -13.773 1.00 93.56 267 MET A C 1
ATOM 2160 O O . MET A 1 267 ? -7.564 5.868 -13.087 1.00 93.56 267 MET A O 1
ATOM 2164 N N . ALA A 1 268 ? -7.099 7.150 -14.865 1.00 91.31 268 ALA A N 1
ATOM 2165 C CA . ALA A 1 268 ? -5.998 6.314 -15.358 1.00 91.31 268 ALA A CA 1
ATOM 2166 C C . ALA A 1 268 ? -4.921 6.032 -14.291 1.00 91.31 268 ALA A C 1
ATOM 2168 O O . ALA A 1 268 ? -4.330 4.955 -14.270 1.00 91.31 268 ALA A O 1
ATOM 2169 N N . ILE A 1 269 ? -4.685 6.990 -13.387 1.00 88.50 269 ILE A N 1
ATOM 2170 C CA . ILE A 1 269 ? -3.705 6.839 -12.310 1.00 88.50 269 ILE A CA 1
ATOM 2171 C C . ILE A 1 269 ? -4.083 5.728 -11.323 1.00 88.50 269 ILE A C 1
ATOM 2173 O O . ILE A 1 269 ? -3.179 5.091 -10.801 1.00 88.50 269 ILE A O 1
ATOM 2177 N N . ASP A 1 270 ? -5.372 5.429 -11.110 1.00 86.44 270 ASP A N 1
ATOM 2178 C CA . ASP A 1 270 ? -5.774 4.287 -10.277 1.00 86.44 270 ASP A CA 1
ATOM 2179 C C . ASP A 1 270 ? -5.238 2.983 -10.880 1.00 86.44 270 ASP A C 1
ATOM 2181 O O . ASP A 1 270 ? -4.492 2.262 -10.225 1.00 86.44 270 ASP A O 1
ATOM 2185 N N . LEU A 1 271 ? -5.490 2.745 -12.170 1.00 88.62 271 LEU A N 1
ATOM 2186 C CA . LEU A 1 271 ? -4.992 1.568 -12.890 1.00 88.62 271 LEU A CA 1
ATOM 2187 C C . LEU A 1 271 ? -3.459 1.450 -12.851 1.00 88.62 271 LEU A C 1
ATOM 2189 O O . LEU A 1 271 ? -2.930 0.347 -12.711 1.00 88.62 271 LEU A O 1
ATOM 2193 N N . MET A 1 272 ? -2.747 2.577 -12.939 1.00 86.31 272 MET A N 1
ATOM 2194 C CA . MET A 1 272 ? -1.280 2.620 -12.890 1.00 86.31 272 MET A CA 1
ATOM 2195 C C . MET A 1 272 ? -0.724 2.371 -11.483 1.00 86.31 272 MET A C 1
ATOM 2197 O O . MET A 1 272 ? 0.230 1.614 -11.328 1.00 86.31 272 MET A O 1
ATOM 2201 N N . CYS A 1 273 ? -1.314 2.992 -10.459 1.00 83.44 273 CYS A N 1
ATOM 2202 C CA . CYS A 1 273 ? -0.890 2.872 -9.063 1.00 83.44 273 CYS A CA 1
ATOM 2203 C C . CYS A 1 273 ? -1.187 1.496 -8.482 1.00 83.44 273 CYS A C 1
ATOM 2205 O O . CYS A 1 273 ? -0.375 0.923 -7.757 1.00 83.44 273 CYS A O 1
ATOM 2207 N N . SER A 1 274 ? -2.407 1.024 -8.719 1.00 86.25 274 SER A N 1
ATOM 2208 C CA . SER A 1 274 ? -3.015 -0.062 -7.963 1.00 86.25 274 SER A CA 1
ATOM 2209 C C . SER A 1 274 ? -3.078 -1.364 -8.744 1.00 86.25 274 SER A C 1
ATOM 2211 O O . SER A 1 274 ? -3.565 -2.367 -8.240 1.00 86.25 274 SER A O 1
ATOM 2213 N N . ASN A 1 275 ? -2.577 -1.383 -9.981 1.00 87.88 275 ASN A N 1
ATOM 2214 C CA . ASN A 1 275 ? -2.730 -2.520 -10.883 1.00 87.88 275 ASN A CA 1
ATOM 2215 C C . ASN A 1 275 ? -4.204 -2.960 -11.048 1.00 87.88 275 ASN A C 1
ATOM 2217 O O . ASN A 1 275 ? -4.491 -4.148 -11.251 1.00 87.88 275 ASN A O 1
ATOM 2221 N N . GLY A 1 276 ? -5.128 -1.998 -10.930 1.00 91.56 276 GLY A N 1
ATOM 2222 C CA . GLY A 1 276 ? -6.570 -2.177 -11.075 1.00 91.56 276 GLY A CA 1
ATOM 2223 C C . GLY A 1 276 ? -7.319 -2.629 -9.821 1.00 91.56 276 GLY A C 1
ATOM 2224 O O . GLY A 1 276 ? -8.282 -3.378 -9.953 1.00 91.56 276 GLY A O 1
ATOM 2225 N N . GLU A 1 277 ? -6.932 -2.183 -8.621 1.00 94.06 277 GLU A N 1
ATOM 2226 C CA . GLU A 1 277 ? -7.698 -2.454 -7.388 1.00 94.06 277 GLU A CA 1
ATOM 2227 C C . GLU A 1 277 ? -9.115 -1.870 -7.466 1.00 94.06 277 GLU A C 1
ATOM 2229 O O . GLU A 1 277 ? -10.078 -2.577 -7.170 1.00 94.06 277 GLU A O 1
ATOM 2234 N N . GLY A 1 278 ? -9.262 -0.619 -7.924 1.00 95.06 278 GLY A N 1
ATOM 2235 C CA . GLY A 1 278 ? -10.572 0.011 -8.117 1.00 95.06 278 GLY A CA 1
ATOM 2236 C C . GLY A 1 278 ? -11.402 -0.691 -9.194 1.00 95.06 278 GLY A C 1
ATOM 2237 O O . GLY A 1 278 ? -12.600 -0.913 -9.023 1.00 95.06 278 GLY A O 1
ATOM 2238 N N . PHE A 1 279 ? -10.753 -1.147 -10.270 1.00 95.62 279 PHE A N 1
ATOM 2239 C CA . PHE A 1 279 ? -11.414 -1.941 -11.306 1.00 95.62 279 PHE A CA 1
ATOM 2240 C C . PHE A 1 279 ? -11.965 -3.262 -10.754 1.00 95.62 279 PHE A C 1
ATOM 2242 O O . PHE A 1 279 ? -13.127 -3.608 -10.965 1.00 95.62 279 PHE A O 1
ATOM 2249 N N . ALA A 1 280 ? -11.143 -3.974 -9.981 1.00 96.88 280 ALA A N 1
ATOM 2250 C CA . ALA A 1 280 ? -11.541 -5.191 -9.292 1.00 96.88 280 ALA A CA 1
ATOM 2251 C C . ALA A 1 280 ? -12.667 -4.952 -8.273 1.00 96.88 280 ALA A C 1
ATOM 2253 O O . ALA A 1 280 ? -13.565 -5.785 -8.153 1.00 96.88 280 ALA A O 1
ATOM 2254 N N . GLN A 1 281 ? -12.645 -3.820 -7.564 1.00 97.75 281 GLN A N 1
ATOM 2255 C CA . GLN A 1 281 ? -13.706 -3.430 -6.637 1.00 97.75 281 GLN A CA 1
ATOM 2256 C C . GLN A 1 281 ? -15.054 -3.297 -7.359 1.00 97.75 281 GLN A C 1
ATOM 2258 O O . GLN A 1 281 ? -16.040 -3.886 -6.915 1.00 97.75 281 GLN A O 1
ATOM 2263 N N . MET A 1 282 ? -15.090 -2.587 -8.491 1.00 97.81 282 MET A N 1
ATOM 2264 C CA . MET A 1 282 ? -16.298 -2.433 -9.311 1.00 97.81 282 MET A CA 1
ATOM 2265 C C . MET A 1 282 ? -16.807 -3.781 -9.840 1.00 97.81 282 MET A C 1
ATOM 2267 O O . MET A 1 282 ? -17.989 -4.093 -9.702 1.00 97.81 282 MET A O 1
ATOM 2271 N N . PHE A 1 283 ? -15.911 -4.630 -10.350 1.00 97.62 283 PHE A N 1
ATOM 2272 C CA . PHE A 1 283 ? -16.254 -5.986 -10.795 1.00 97.62 283 PHE A CA 1
ATOM 2273 C C . PHE A 1 283 ? -16.872 -6.828 -9.679 1.00 97.62 283 PHE A C 1
ATOM 2275 O O . PHE A 1 283 ? -17.902 -7.478 -9.870 1.00 97.62 283 PHE A O 1
ATOM 2282 N N . HIS A 1 284 ? -16.283 -6.789 -8.482 1.00 97.94 284 HIS A N 1
ATOM 2283 C CA . HIS A 1 284 ? -16.823 -7.537 -7.355 1.00 97.94 284 HIS A CA 1
ATOM 2284 C C . HIS A 1 284 ? -18.206 -7.022 -6.950 1.00 97.94 284 HIS A C 1
ATOM 2286 O O . HIS A 1 284 ? -19.092 -7.837 -6.702 1.00 97.94 284 HIS A O 1
ATOM 2292 N N . LEU A 1 285 ? -18.445 -5.705 -6.933 1.00 98.12 285 LEU A N 1
ATOM 2293 C CA . LEU A 1 285 ? -19.766 -5.124 -6.637 1.00 98.12 285 LEU A CA 1
ATOM 2294 C C . LEU A 1 285 ? -20.854 -5.622 -7.603 1.00 98.12 285 LEU A C 1
ATOM 2296 O O . LEU A 1 285 ? -21.897 -6.103 -7.138 1.00 98.12 285 LEU A O 1
ATOM 2300 N N . LEU A 1 286 ? -20.552 -5.640 -8.905 1.00 98.00 286 LEU A N 1
ATOM 2301 C CA . LEU A 1 286 ? -21.401 -6.212 -9.960 1.00 98.00 286 LEU A CA 1
ATOM 2302 C C . LEU A 1 286 ? -21.545 -7.742 -9.860 1.00 98.00 286 LEU A C 1
ATOM 2304 O O . LEU A 1 286 ? -22.445 -8.338 -10.454 1.00 98.00 286 LEU A O 1
ATOM 2308 N N . GLY A 1 287 ? -20.683 -8.409 -9.091 1.00 97.50 287 GLY A N 1
ATOM 2309 C CA . GLY A 1 287 ? -20.662 -9.862 -8.944 1.00 97.50 287 GLY A CA 1
ATOM 2310 C C . GLY A 1 287 ? -20.097 -10.566 -10.176 1.00 97.50 287 GLY A C 1
ATOM 2311 O O . GLY A 1 287 ? -20.627 -11.602 -10.593 1.00 97.50 287 GLY A O 1
ATOM 2312 N N . VAL A 1 288 ? -19.056 -9.994 -10.778 1.00 97.50 288 VAL A N 1
ATOM 2313 C CA . VAL A 1 288 ? -18.306 -10.577 -11.893 1.00 97.50 288 VAL A CA 1
ATOM 2314 C C . VAL A 1 288 ? -16.855 -10.832 -11.485 1.00 97.50 288 VAL A C 1
ATOM 2316 O O . VAL A 1 288 ? -16.271 -10.087 -10.707 1.00 97.50 288 VAL A O 1
ATOM 2319 N N . GLU A 1 289 ? -16.269 -11.903 -12.008 1.00 96.31 289 GLU A N 1
ATOM 2320 C CA . GLU A 1 289 ? -14.884 -12.311 -11.760 1.00 96.31 289 GLU A CA 1
ATOM 2321 C C . GLU A 1 289 ? -14.065 -12.210 -13.053 1.00 96.31 289 GLU A C 1
ATOM 2323 O O . GLU A 1 289 ? -14.451 -12.823 -14.051 1.00 96.31 289 GLU A O 1
ATOM 2328 N N . PRO A 1 290 ? -12.924 -11.503 -13.077 1.00 96.31 290 PRO A N 1
ATOM 2329 C CA . PRO A 1 290 ? -12.082 -11.437 -14.266 1.00 96.31 290 PRO A CA 1
ATOM 2330 C C . PRO A 1 290 ? -11.431 -12.799 -14.561 1.00 96.31 290 PRO A C 1
ATOM 2332 O O . PRO A 1 290 ? -11.070 -13.555 -13.657 1.00 96.31 290 PRO A O 1
ATOM 2335 N N . ILE A 1 291 ? -11.262 -13.121 -15.846 1.00 95.56 291 ILE A N 1
ATOM 2336 C CA . ILE A 1 291 ? -10.599 -14.347 -16.307 1.00 95.56 291 ILE A CA 1
ATOM 2337 C C . ILE A 1 291 ? -9.248 -13.981 -16.919 1.00 95.56 291 ILE A C 1
ATOM 2339 O O . ILE A 1 291 ? -9.176 -13.321 -17.958 1.00 95.56 291 ILE A O 1
ATOM 2343 N N . TRP A 1 292 ? -8.174 -14.477 -16.303 1.00 95.44 292 TRP A N 1
ATOM 2344 C CA . TRP A 1 292 ? -6.813 -14.337 -16.817 1.00 95.44 292 TRP A CA 1
ATOM 2345 C C . TRP A 1 292 ? -6.446 -15.492 -17.743 1.00 95.44 292 TRP A C 1
ATOM 2347 O O . TRP A 1 292 ? -6.605 -16.663 -17.387 1.00 95.44 292 TRP A O 1
ATOM 2357 N N . ASN A 1 293 ? -5.877 -15.172 -18.901 1.00 92.44 293 ASN A N 1
ATOM 2358 C CA . ASN A 1 293 ? -5.232 -16.169 -19.751 1.00 92.44 293 ASN A CA 1
ATOM 2359 C C . ASN A 1 293 ? -3.829 -16.548 -19.216 1.00 92.44 293 ASN A C 1
ATOM 2361 O O . ASN A 1 293 ? -3.356 -16.026 -18.204 1.00 92.44 293 ASN A O 1
ATOM 2365 N N . ALA A 1 294 ? -3.134 -17.448 -19.919 1.00 90.50 294 ALA A N 1
ATOM 2366 C CA . ALA A 1 294 ? -1.789 -17.889 -19.535 1.00 90.50 294 ALA A CA 1
ATOM 2367 C C . ALA A 1 294 ? -0.742 -16.755 -19.517 1.00 90.50 294 ALA A C 1
ATOM 2369 O O . ALA A 1 294 ? 0.207 -16.829 -18.741 1.00 90.50 294 ALA A O 1
ATOM 2370 N N . SER A 1 295 ? -0.915 -15.698 -20.323 1.00 86.38 295 SER A N 1
ATOM 2371 C CA . SER A 1 295 ? -0.042 -14.513 -20.317 1.00 86.38 295 SER A CA 1
ATOM 2372 C C . SER A 1 295 ? -0.421 -13.479 -19.246 1.00 86.38 295 SER A C 1
ATOM 2374 O O . SER A 1 295 ? 0.255 -12.460 -19.104 1.00 86.38 295 SER A O 1
ATOM 2376 N N . GLY A 1 296 ? -1.471 -13.738 -18.459 1.00 87.06 296 GLY A N 1
ATOM 2377 C CA . GLY A 1 296 ? -1.958 -12.842 -17.414 1.00 87.06 296 GLY A CA 1
ATOM 2378 C C . GLY A 1 296 ? -2.790 -11.669 -17.933 1.00 87.06 296 GLY A C 1
ATOM 2379 O O . GLY A 1 296 ? -3.011 -10.725 -17.183 1.00 87.06 296 GLY A O 1
ATOM 2380 N N . GLN A 1 297 ? -3.238 -11.713 -19.188 1.00 92.12 297 GLN A N 1
ATOM 2381 C CA . GLN A 1 297 ? -4.161 -10.728 -19.741 1.00 92.12 297 GLN A CA 1
ATOM 2382 C C . GLN A 1 297 ? -5.604 -11.055 -19.353 1.00 92.12 297 GLN A C 1
ATOM 2384 O O . GLN A 1 297 ? -5.995 -12.226 -19.323 1.00 92.12 297 GLN A O 1
ATOM 2389 N N . VAL A 1 298 ? -6.391 -10.011 -19.122 1.00 92.94 298 VAL A N 1
ATOM 2390 C CA . VAL A 1 298 ? -7.825 -10.056 -18.850 1.00 92.94 298 VAL A CA 1
ATOM 2391 C C . VAL A 1 298 ? -8.553 -9.574 -20.097 1.00 92.94 298 VAL A C 1
ATOM 2393 O O . VAL A 1 298 ? -8.345 -8.462 -20.569 1.00 92.94 298 VAL A O 1
ATOM 2396 N N . ARG A 1 299 ? -9.376 -10.450 -20.673 1.00 89.69 299 ARG A N 1
ATOM 2397 C CA . ARG A 1 299 ? -10.203 -10.143 -21.859 1.00 89.69 299 ARG A CA 1
ATOM 2398 C C . ARG A 1 299 ? -11.653 -10.582 -21.717 1.00 89.69 299 ARG A C 1
ATOM 2400 O O . ARG A 1 299 ? -12.429 -10.453 -22.647 1.00 89.69 299 ARG A O 1
ATOM 2407 N N . SER A 1 300 ? -11.982 -11.211 -20.599 1.00 93.75 300 SER A N 1
ATOM 2408 C CA . SER A 1 300 ? -13.316 -11.729 -20.333 1.00 93.75 300 SER A CA 1
ATOM 2409 C C . SER A 1 300 ? -13.509 -11.820 -18.832 1.00 93.75 300 SER A C 1
ATOM 2411 O O . SER A 1 300 ? -12.539 -11.825 -18.065 1.00 93.75 300 SER A O 1
ATOM 2413 N N . PHE A 1 301 ? -14.760 -11.936 -18.429 1.00 96.50 301 PHE A N 1
ATOM 2414 C CA . PHE A 1 301 ? -15.161 -12.139 -17.053 1.00 96.50 301 PHE A CA 1
ATOM 2415 C C . PHE A 1 301 ? -16.156 -13.296 -16.974 1.00 96.50 301 PHE A C 1
ATOM 2417 O O . PHE A 1 301 ? -16.698 -13.776 -17.971 1.00 96.50 301 PHE A O 1
ATOM 2424 N N . ARG A 1 302 ? -16.381 -13.773 -15.757 1.00 97.19 302 ARG A N 1
ATOM 2425 C CA . ARG A 1 302 ? -17.415 -14.737 -15.417 1.00 97.19 302 ARG A CA 1
ATOM 2426 C C . ARG A 1 302 ? -18.409 -14.064 -14.494 1.00 97.19 302 ARG A C 1
ATOM 2428 O O . ARG A 1 302 ? -18.036 -13.563 -13.441 1.00 97.19 302 ARG A O 1
ATOM 2435 N N . VAL A 1 303 ? -19.684 -14.143 -14.842 1.00 97.75 303 VAL A N 1
ATOM 2436 C CA . VAL A 1 303 ? -20.758 -13.735 -13.939 1.00 97.75 303 VAL A CA 1
ATOM 2437 C C . VAL A 1 303 ? -20.858 -14.747 -12.794 1.00 97.75 303 VAL A C 1
ATOM 2439 O O . VAL A 1 303 ? -21.085 -15.937 -13.025 1.00 97.75 303 VAL A O 1
ATOM 2442 N N . VAL A 1 304 ? -20.671 -14.287 -11.556 1.00 97.19 304 VAL A N 1
ATOM 2443 C CA . VAL A 1 304 ? -20.782 -15.124 -10.355 1.00 97.19 304 VAL A CA 1
ATOM 2444 C C . VAL A 1 304 ? -22.265 -15.391 -10.076 1.00 97.19 304 VAL A C 1
ATOM 2446 O O . VAL A 1 304 ? -23.036 -14.434 -9.976 1.00 97.19 304 VAL A O 1
ATOM 2449 N N . PRO A 1 305 ? -22.703 -16.656 -9.958 1.00 97.38 305 PRO A N 1
ATOM 2450 C CA . PRO A 1 305 ? -24.075 -16.989 -9.576 1.00 97.38 305 PRO A CA 1
ATOM 2451 C C . PRO A 1 305 ? -24.482 -16.371 -8.227 1.00 97.38 305 PRO A C 1
ATOM 2453 O O . PRO A 1 305 ? -23.663 -16.288 -7.312 1.00 97.38 305 PRO A O 1
ATOM 2456 N N . LEU A 1 306 ? -25.742 -15.937 -8.089 1.00 96.00 306 LEU A N 1
ATOM 2457 C CA . LEU A 1 306 ? -26.216 -15.215 -6.894 1.00 96.00 306 LEU A CA 1
ATOM 2458 C C . LEU A 1 306 ? -26.124 -16.048 -5.607 1.00 96.00 306 LEU A C 1
ATOM 2460 O O . LEU A 1 306 ? -25.840 -15.502 -4.545 1.00 96.00 306 LEU A O 1
ATOM 2464 N N . ASP A 1 307 ? -26.305 -17.365 -5.707 1.00 96.12 307 ASP A N 1
ATOM 2465 C CA . ASP A 1 307 ? -26.129 -18.320 -4.608 1.00 96.12 307 ASP A CA 1
ATOM 2466 C C . ASP A 1 307 ? -24.696 -18.318 -4.062 1.00 96.12 307 ASP A C 1
ATOM 2468 O O . ASP A 1 307 ? -24.498 -18.450 -2.857 1.00 96.12 307 ASP A O 1
ATOM 2472 N N . LYS A 1 308 ? -23.700 -18.115 -4.933 1.00 95.25 308 LYS A N 1
ATOM 2473 C CA . LYS A 1 308 ? -22.292 -17.989 -4.537 1.00 95.25 308 LYS A CA 1
ATOM 2474 C C . LYS A 1 308 ? -21.931 -16.583 -4.081 1.00 95.25 308 LYS A C 1
ATOM 2476 O O . LYS A 1 308 ? -21.079 -16.439 -3.212 1.00 95.25 308 LYS A O 1
ATOM 2481 N N . LEU A 1 309 ? -22.546 -15.564 -4.682 1.00 94.88 309 LEU A N 1
ATOM 2482 C CA . LEU A 1 309 ? -22.296 -14.168 -4.331 1.00 94.88 309 LEU A CA 1
ATOM 2483 C C . LEU A 1 309 ? -22.833 -13.835 -2.931 1.00 94.88 309 LEU A C 1
ATOM 2485 O O . LEU A 1 309 ? -22.247 -13.013 -2.237 1.00 94.88 309 LEU A O 1
ATOM 2489 N N . GLY A 1 310 ? -23.935 -14.469 -2.512 1.00 94.94 310 GLY A N 1
ATOM 2490 C CA . GLY A 1 310 ? -24.500 -14.319 -1.165 1.00 94.94 310 GLY A CA 1
ATOM 2491 C C . GLY A 1 310 ? -25.165 -12.965 -0.896 1.00 94.94 310 GLY A C 1
ATOM 2492 O O . GLY A 1 310 ? -25.575 -12.694 0.229 1.00 94.94 310 GLY A O 1
ATOM 2493 N N . ARG A 1 311 ? -25.289 -12.116 -1.921 1.00 95.50 311 ARG A N 1
ATOM 2494 C CA . ARG A 1 311 ? -25.913 -10.790 -1.864 1.00 95.50 311 ARG A CA 1
ATOM 2495 C C . ARG A 1 311 ? -26.463 -10.380 -3.236 1.00 95.50 311 ARG A C 1
ATOM 2497 O O . ARG A 1 311 ? -26.078 -10.976 -4.246 1.00 95.50 311 ARG A O 1
ATOM 2504 N N . PRO A 1 312 ? -27.321 -9.348 -3.300 1.00 96.88 312 PRO A N 1
ATOM 2505 C CA . PRO A 1 312 ? -27.657 -8.689 -4.555 1.00 96.88 312 PRO A CA 1
ATOM 2506 C C . PRO A 1 312 ? -26.415 -8.124 -5.265 1.00 96.88 312 PRO A C 1
ATOM 2508 O O . PRO A 1 312 ? -25.410 -7.779 -4.629 1.00 96.88 312 PRO A O 1
ATOM 2511 N N . ARG A 1 313 ? -26.500 -8.019 -6.595 1.00 98.19 313 ARG A N 1
ATOM 2512 C CA . ARG A 1 313 ? -25.563 -7.206 -7.382 1.00 98.19 313 ARG A CA 1
ATOM 2513 C C . ARG A 1 313 ? -25.833 -5.741 -7.068 1.00 98.19 313 ARG A C 1
ATOM 2515 O O . ARG A 1 313 ? -26.991 -5.359 -6.923 1.00 98.19 313 ARG A O 1
ATOM 2522 N N . ILE A 1 314 ? -24.768 -4.970 -6.930 1.00 98.19 314 ILE A N 1
ATOM 2523 C CA . ILE A 1 314 ? -24.833 -3.552 -6.590 1.00 98.19 314 ILE A CA 1
ATOM 2524 C C . ILE A 1 314 ? -24.602 -2.783 -7.882 1.00 98.19 314 ILE A C 1
ATOM 2526 O O . ILE A 1 314 ? -23.621 -3.066 -8.570 1.00 98.19 314 ILE A O 1
ATOM 2530 N N . ASP A 1 315 ? -25.507 -1.866 -8.213 1.00 98.25 315 ASP A N 1
ATOM 2531 C CA . ASP A 1 315 ? -25.359 -1.014 -9.389 1.00 98.25 315 ASP A CA 1
ATOM 2532 C C . ASP A 1 315 ? -24.170 -0.061 -9.202 1.00 98.25 315 ASP A C 1
ATOM 2534 O O . ASP A 1 315 ? -23.767 0.245 -8.069 1.00 98.25 315 ASP A O 1
ATOM 2538 N N . ILE A 1 316 ? -23.581 0.390 -10.304 1.00 98.12 316 ILE A N 1
ATOM 2539 C CA . ILE A 1 316 ? -22.471 1.338 -10.268 1.00 98.12 316 ILE A CA 1
ATOM 2540 C C . ILE A 1 316 ? -22.683 2.458 -11.277 1.00 98.12 316 ILE A C 1
ATOM 2542 O O . ILE A 1 316 ? -23.107 2.255 -12.409 1.00 98.12 316 ILE A O 1
ATOM 2546 N N . THR A 1 317 ? -22.316 3.670 -10.884 1.00 98.00 317 THR A N 1
ATOM 2547 C CA . THR A 1 317 ? -22.238 4.814 -11.794 1.00 98.00 317 THR A CA 1
ATOM 2548 C C . THR A 1 317 ? -20.793 5.260 -11.872 1.00 98.00 317 THR A C 1
ATOM 2550 O O . THR A 1 317 ? -20.228 5.667 -10.861 1.00 98.00 317 THR A O 1
ATOM 2553 N N . VAL A 1 318 ? -20.186 5.179 -13.054 1.00 97.44 318 VAL A N 1
ATOM 2554 C CA . VAL A 1 318 ? -18.749 5.424 -13.221 1.00 97.44 318 VAL A CA 1
ATOM 2555 C C . VAL A 1 318 ? -18.517 6.640 -14.102 1.00 97.44 318 VAL A C 1
ATOM 2557 O O . VAL A 1 318 ? -18.850 6.646 -15.284 1.00 97.44 318 VAL A O 1
ATOM 2560 N N . GLU A 1 319 ? -17.905 7.668 -13.530 1.00 96.81 319 GLU A N 1
ATOM 2561 C CA . GLU A 1 319 ? -17.388 8.809 -14.273 1.00 96.81 319 GLU A CA 1
ATOM 2562 C C . GLU A 1 319 ? -15.914 8.561 -14.603 1.00 96.81 319 GLU A C 1
ATOM 2564 O O . GLU A 1 319 ? -15.080 8.451 -13.704 1.00 96.81 319 GLU A O 1
ATOM 2569 N N . ILE A 1 320 ? -15.585 8.457 -15.893 1.00 95.75 320 ILE A N 1
ATOM 2570 C CA . ILE A 1 320 ? -14.211 8.226 -16.356 1.00 95.75 320 ILE A CA 1
ATOM 2571 C C . ILE A 1 320 ? -13.543 9.521 -16.814 1.00 95.75 320 ILE A C 1
ATOM 2573 O O . ILE A 1 320 ? -14.160 10.375 -17.454 1.00 95.75 320 ILE A O 1
ATOM 2577 N N . THR A 1 321 ? -12.242 9.652 -16.558 1.00 96.31 321 THR A N 1
ATOM 2578 C CA . THR A 1 321 ? -11.462 10.760 -17.125 1.00 96.31 321 THR A CA 1
ATOM 2579 C C . THR A 1 321 ? -11.107 10.516 -18.591 1.00 96.31 321 THR A C 1
ATOM 2581 O O . THR A 1 321 ? -10.988 9.376 -19.045 1.00 96.31 321 THR A O 1
ATOM 2584 N N . SER A 1 322 ? -10.853 11.593 -19.341 1.00 95.31 322 SER A N 1
ATOM 2585 C CA . SER A 1 322 ? -10.377 11.500 -20.730 1.00 95.31 322 SER A CA 1
ATOM 2586 C C . SER A 1 322 ? -9.079 10.699 -20.848 1.00 95.31 322 SER A C 1
ATOM 2588 O O . SER A 1 322 ? -8.940 9.893 -21.759 1.00 95.31 322 SER A O 1
ATOM 2590 N N . THR A 1 323 ? -8.158 10.847 -19.892 1.00 93.44 323 THR A N 1
ATOM 2591 C CA . THR A 1 323 ? -6.916 10.062 -19.856 1.00 93.44 323 THR A CA 1
ATOM 2592 C C . THR A 1 323 ? -7.187 8.568 -19.696 1.00 93.44 323 THR A C 1
ATOM 2594 O O . THR A 1 323 ? -6.507 7.763 -20.324 1.00 93.44 323 THR A O 1
ATOM 2597 N N . LEU A 1 324 ? -8.176 8.173 -18.884 1.00 93.88 324 LEU A N 1
ATOM 2598 C CA . LEU A 1 324 ? -8.551 6.762 -18.776 1.00 93.88 324 LEU A CA 1
ATOM 2599 C C . LEU A 1 324 ? -9.123 6.256 -20.098 1.00 93.88 324 LEU A C 1
ATOM 2601 O O . LEU A 1 324 ? -8.696 5.206 -20.574 1.00 93.88 324 LEU A O 1
ATOM 2605 N N . ARG A 1 325 ? -10.023 7.031 -20.714 1.00 94.00 325 ARG A N 1
ATOM 2606 C CA . ARG A 1 325 ? -10.614 6.696 -22.012 1.00 94.00 325 ARG A CA 1
ATOM 2607 C C . ARG A 1 325 ? -9.546 6.474 -23.091 1.00 94.00 325 ARG A C 1
ATOM 2609 O O . ARG A 1 325 ? -9.644 5.533 -23.871 1.00 94.00 325 ARG A O 1
ATOM 2616 N N . ASP A 1 326 ? -8.538 7.340 -23.129 1.00 92.81 326 ASP A N 1
ATOM 2617 C CA . ASP A 1 326 ? -7.527 7.336 -24.187 1.00 92.81 326 ASP A CA 1
ATOM 2618 C C . ASP A 1 326 ? -6.438 6.271 -23.951 1.00 92.81 326 ASP A C 1
ATOM 2620 O O . ASP A 1 326 ? -5.948 5.669 -24.906 1.00 92.81 326 ASP A O 1
ATOM 2624 N N . CYS A 1 327 ? -6.053 6.017 -22.694 1.00 91.19 327 CYS A N 1
ATOM 2625 C CA . CYS A 1 327 ? -4.956 5.098 -22.363 1.00 91.19 327 CYS A CA 1
ATOM 2626 C C . CYS A 1 327 ? -5.405 3.664 -22.037 1.00 91.19 327 CYS A C 1
ATOM 2628 O O . CYS A 1 327 ? -4.612 2.738 -22.204 1.00 91.19 327 CYS A O 1
ATOM 2630 N N . TYR A 1 328 ? -6.644 3.464 -21.573 1.00 92.44 328 TYR A N 1
ATOM 2631 C CA . TYR A 1 328 ? -7.153 2.169 -21.100 1.00 92.44 328 TYR A CA 1
ATOM 2632 C C . TYR A 1 328 ? -8.531 1.815 -21.693 1.00 92.44 328 TYR A C 1
ATOM 2634 O O . TYR A 1 328 ? -9.460 1.533 -20.930 1.00 92.44 328 TYR A O 1
ATOM 2642 N N . PRO A 1 329 ? -8.685 1.791 -23.035 1.00 91.38 329 PRO A N 1
ATOM 2643 C CA . PRO A 1 329 ? -9.966 1.508 -23.679 1.00 91.38 329 PRO A CA 1
ATOM 2644 C C . PRO A 1 329 ? -10.576 0.174 -23.266 1.00 91.38 329 PRO A C 1
ATOM 2646 O O . PRO A 1 329 ? -11.705 0.119 -22.788 1.00 91.38 329 PRO A O 1
ATOM 2649 N N . THR A 1 330 ? -9.763 -0.877 -23.303 1.00 90.44 330 THR A N 1
ATOM 2650 C CA . THR A 1 330 ? -10.188 -2.234 -22.969 1.00 90.44 330 THR A CA 1
ATOM 2651 C C . THR A 1 330 ? -10.754 -2.357 -21.552 1.00 90.44 330 THR A C 1
ATOM 2653 O O . THR A 1 330 ? -11.612 -3.198 -21.307 1.00 90.44 330 THR A O 1
ATOM 2656 N N . SER A 1 331 ? -10.274 -1.548 -20.600 1.00 92.31 331 SER A N 1
ATOM 2657 C CA . SER A 1 331 ? -10.697 -1.643 -19.199 1.00 92.31 331 SER A CA 1
ATOM 2658 C C . SER A 1 331 ? -12.122 -1.134 -18.996 1.00 92.31 331 SER A C 1
ATOM 2660 O O . SER A 1 331 ? -12.895 -1.784 -18.297 1.00 92.31 331 SER A O 1
ATOM 2662 N N . TYR A 1 332 ? -12.480 0.012 -19.588 1.00 92.25 332 TYR A N 1
ATOM 2663 C CA . TYR A 1 332 ? -13.847 0.524 -19.465 1.00 92.25 332 TYR A CA 1
ATOM 2664 C C . TYR A 1 332 ? -14.816 -0.195 -20.405 1.00 92.25 332 TYR A C 1
ATOM 2666 O O . TYR A 1 332 ? -15.966 -0.368 -20.030 1.00 92.25 332 TYR A O 1
ATOM 2674 N N . GLU A 1 333 ? -14.364 -0.670 -21.571 1.00 94.62 333 GLU A N 1
ATOM 2675 C CA . GLU A 1 333 ? -15.178 -1.517 -22.455 1.00 94.62 333 GLU A CA 1
ATOM 2676 C C . GLU A 1 333 ? -15.576 -2.819 -21.746 1.00 94.62 333 GLU A C 1
ATOM 2678 O O . GLU A 1 333 ? -16.745 -3.187 -21.733 1.00 94.62 333 GLU A O 1
ATOM 2683 N N . LEU A 1 334 ? -14.629 -3.479 -21.069 1.00 95.00 334 LEU A N 1
ATOM 2684 C CA . LEU A 1 334 ? -14.923 -4.695 -20.307 1.00 95.00 334 LEU A CA 1
ATOM 2685 C C . LEU A 1 334 ? -15.821 -4.423 -19.087 1.00 95.00 334 LEU A C 1
ATOM 2687 O O . LEU A 1 334 ? -16.531 -5.320 -18.637 1.00 95.00 334 LEU A O 1
ATOM 2691 N N . LEU A 1 335 ? -15.772 -3.208 -18.530 1.00 95.62 335 LEU A N 1
ATOM 2692 C CA . LEU A 1 335 ? -16.688 -2.784 -17.473 1.00 95.62 335 LEU A CA 1
ATOM 2693 C C . LEU A 1 335 ? -18.103 -2.568 -18.001 1.00 95.62 335 LEU A C 1
ATOM 2695 O O . LEU A 1 335 ? -19.039 -3.034 -17.365 1.00 95.62 335 LEU A O 1
ATOM 2699 N N . ASP A 1 336 ? -18.239 -1.915 -19.154 1.00 96.56 336 ASP A N 1
ATOM 2700 C CA . ASP A 1 336 ? -19.518 -1.703 -19.836 1.00 96.56 336 ASP A CA 1
ATOM 2701 C C . ASP A 1 336 ? -20.169 -3.035 -20.231 1.00 96.56 336 ASP A C 1
ATOM 2703 O O . ASP A 1 336 ? -21.345 -3.237 -19.971 1.00 96.56 336 ASP A O 1
ATOM 2707 N N . GLU A 1 337 ? -19.396 -3.999 -20.746 1.00 96.81 337 GLU A N 1
ATOM 2708 C CA . GLU A 1 337 ? -19.897 -5.350 -21.048 1.00 96.81 337 GLU A CA 1
ATOM 2709 C C . GLU A 1 337 ? -20.391 -6.120 -19.809 1.00 96.81 337 GLU A C 1
ATOM 2711 O O . GLU A 1 337 ? -21.198 -7.044 -19.936 1.00 96.81 337 GLU A O 1
ATOM 2716 N N . ALA A 1 338 ? -19.851 -5.811 -18.626 1.00 96.12 338 ALA A N 1
ATOM 2717 C CA . ALA A 1 338 ? -20.196 -6.486 -17.378 1.00 96.12 338 ALA A CA 1
ATOM 2718 C C . ALA A 1 338 ? -21.470 -5.943 -16.711 1.00 96.12 338 ALA A C 1
ATOM 2720 O O . ALA A 1 338 ? -22.035 -6.648 -15.865 1.00 96.12 338 ALA A O 1
ATOM 2721 N N . ILE A 1 339 ? -21.876 -4.718 -17.057 1.00 93.94 339 ILE A N 1
ATOM 2722 C CA . ILE A 1 339 ? -23.119 -4.059 -16.624 1.00 93.94 339 ILE A CA 1
ATOM 2723 C C . ILE A 1 339 ? -24.276 -4.586 -17.478 1.00 93.94 339 ILE A C 1
ATOM 2725 O O . ILE A 1 339 ? -25.309 -4.973 -16.878 1.00 93.94 339 ILE A O 1
#

Secondary structure (DSSP, 8-state):
-HHHHHHHH--S-HHHHHHHHHHHHHHHHHTTTTTTTT--TT--HHHHHHHHHHHHHHHHH-----SPPPTTPPP-HHHHHHHHHHHHTS-BTTB-HHHHHHHHTT--HHHHHH-TT-EETTTTEEHHHHHHHHHHHHHHHHHHHHH-TT--HHHHHTSPPPHHHHHHHHHHHHHHHHHHHHHHT--HHHHHHHHHTTPPPPEEE---GGGT-GGGPSSSSEEE---GGG-S-HHHHHHHHHHHHHHHHHHHHHHSS--SEEEEEE-HHHHHHHSSHHHHHHHHHHTEEEEE-TTS-EEEEEEPPHHHH-SPPPEEEEEEPHHHHHH-HHHHHHHHHH-

Foldseek 3Di:
DVLLLVLLQDDPDPVVNVVSLVVVVVVCVVVVCCVVLVDDPPDDSLSVLLSVLVVVLCVLPDDDDPDDDDFPDFDDDLRLLSLLLLQQCADDDNAGQLCLLCVLVVHHLVCLVVRSSDADPVVSGGSSVSSSVSSVLSSQLLVCCVVPVPDQCCVSSVGDDDPVSSVSSNVVSVVSVVLVVLSVVACRVVLVVCVVVVHDFAEAEDEDSSNNPSSRGDHSGNYDFDDLQLPQFPVLLVLLLVVLVVVQVVCCVVPVDGAQEEEEEDEPVCCRHRSHNVLSVLCLLQQKAFDADPVNGTQAIHRHDCVRNVDDRHHYDYHYDPNCCVPNVSSVVNSVVSD